Protein AF-A0AAD6VP34-F1 (afdb_monomer)

InterPro domains:
  IPR029032 AhpD-like [G3DSA:1.20.1290.10] (69-192)
  IPR029032 AhpD-like [SSF69118] (55-190)

Nearest PDB structures (foldseek):
  2ouw-assembly1_B  TM=5.922E-01  e=1.638E-01  Rhodospirillum rubrum

Secondary structure (DSSP, 8-state):
-PPPHHHHHHHHHHHHHHHHHHGGGTTTSS-PPPTTB-TTS-B-TT-SHHHHHHHHHSGGGPPPHHHHHHTTSHHHHHHHHHHHHHHHHSS-S-HHHHHHHHHTT--HHHHHHHHHHHHHTT--HHHHHHHHHPPTTTTTTT---HHHHHHHHHHHHHHHHHHHH-SS--HHHHHHHTTT--HHHHHHHTT-

Sequence (192 aa):
MSISLDSLQVLAHQDQKEEQQSSSNAATKSGITFCGVTKSGQSFFGVTKSADAIRARRANGTLLDLDGVLSNAPLFAQEQSGLFGVIRSNNTLPPAMRELIVRGPSIDVFRLQHEPVARMAGLTTEQLLVVRLAPPFFASQGLDFTPILGPDLVAAMTFADWITENVHVPDTVFDALRPFLNDSQLVEATSY

pLDDT: mean 77.89, std 18.71, range [33.59, 98.06]

Radius of gyration: 19.01 Å; Cα contacts (8 Å, |Δi|>4): 185; chains: 1; bounding box: 56×32×50 Å

Solvent-accessible surface area (backbone atoms only — not comparable to full-atom values): 11306 Å² total; per-residue (Å²): 108,85,84,52,72,70,61,50,54,58,52,53,61,58,49,55,62,56,50,69,64,57,72,78,48,70,77,74,72,73,80,63,74,46,37,37,60,49,102,80,77,55,74,51,71,58,88,40,77,54,41,48,57,47,24,77,76,34,81,93,42,60,80,54,72,66,56,35,52,35,54,70,40,53,71,58,41,43,52,51,52,52,54,51,41,35,76,74,72,63,65,82,54,56,56,47,44,46,46,36,37,69,38,39,89,57,62,63,72,60,43,64,70,44,49,65,55,27,46,74,44,65,51,49,72,70,41,50,50,45,68,71,64,60,58,81,56,35,64,84,71,58,40,84,58,44,95,71,52,33,66,63,44,45,26,29,43,53,38,21,33,36,68,72,76,33,99,74,64,61,67,70,49,55,62,55,38,50,87,78,40,55,76,68,32,52,56,56,64,72,73,110

Foldseek 3Di:
DEDDPVNLVVVVVVVVVVLVVPLPPPLPPPPQDFVQQDPVGGRPQQPDPLLVVCLVPDVNSDDDSVLRRCVVPRVSSVVVCVLVCCLQPVADAQQLLSLLLQLAPDDSVSLVVSPVSNVVSPQDPSNSSCSVDQDQPNVVVVYDPCVRQNQQNVLSNNLSSDLVPHPDDDPVSVVSNPVPDDPRNSVSSSSD

Structure (mmCIF, N/CA/C/O backbone):
data_AF-A0AAD6VP34-F1
#
_entry.id   AF-A0AAD6VP34-F1
#
loop_
_atom_site.group_PDB
_atom_site.id
_atom_site.type_symbol
_atom_site.label_atom_id
_atom_site.label_alt_id
_atom_site.label_comp_id
_atom_site.label_asym_id
_atom_site.label_entity_id
_atom_site.label_seq_id
_atom_site.pdbx_PDB_ins_code
_atom_site.Cartn_x
_atom_site.Cartn_y
_atom_site.Cartn_z
_atom_site.occupancy
_atom_site.B_iso_or_equiv
_atom_site.auth_seq_id
_atom_site.auth_comp_id
_atom_site.auth_asym_id
_atom_site.auth_atom_id
_atom_site.pdbx_PDB_model_num
ATOM 1 N N . MET A 1 1 ? -5.613 -0.134 25.337 1.00 43.56 1 MET A N 1
ATOM 2 C CA . MET A 1 1 ? -4.634 0.881 25.803 1.00 43.56 1 MET A CA 1
ATOM 3 C C . MET A 1 1 ? -4.411 1.808 24.615 1.00 43.56 1 MET A C 1
ATOM 5 O O . MET A 1 1 ? -4.007 1.288 23.591 1.00 43.56 1 MET A O 1
ATOM 9 N N . SER A 1 2 ? -4.764 3.098 24.648 1.00 44.88 2 SER A N 1
ATOM 10 C CA . SER A 1 2 ? -4.549 3.972 23.475 1.00 44.88 2 SER A CA 1
ATOM 11 C C . SER A 1 2 ? -3.137 4.558 23.505 1.00 44.88 2 SER A C 1
ATOM 13 O O . SER A 1 2 ? -2.762 5.185 24.496 1.00 44.88 2 SER A O 1
ATOM 15 N N . ILE A 1 3 ? -2.364 4.384 22.435 1.00 55.91 3 ILE A N 1
ATOM 16 C CA . ILE A 1 3 ? -1.108 5.121 22.242 1.00 55.91 3 ILE A CA 1
ATOM 17 C C . ILE A 1 3 ? -1.479 6.559 21.845 1.00 55.91 3 ILE A C 1
ATOM 19 O O . ILE A 1 3 ? -2.273 6.756 20.928 1.00 55.91 3 ILE A O 1
ATOM 23 N N . SER A 1 4 ? -0.959 7.557 22.565 1.00 67.56 4 SER A N 1
ATOM 24 C CA . SER A 1 4 ? -1.211 8.978 22.273 1.00 67.56 4 SER A CA 1
ATOM 25 C C . SER A 1 4 ? -0.439 9.435 21.028 1.00 67.56 4 SER A C 1
ATOM 27 O O . SER A 1 4 ? 0.664 8.947 20.774 1.00 67.56 4 SER A O 1
ATOM 29 N N . LEU A 1 5 ? -0.970 10.426 20.300 1.00 60.53 5 LEU A N 1
ATOM 30 C CA . LEU A 1 5 ? -0.279 11.094 19.186 1.00 60.53 5 LEU A CA 1
ATOM 31 C C . LEU A 1 5 ? 1.105 11.629 19.598 1.00 60.53 5 LEU A C 1
ATOM 33 O O . LEU A 1 5 ? 2.055 11.544 18.823 1.00 60.53 5 LEU A O 1
ATOM 37 N N . ASP A 1 6 ? 1.238 12.104 20.838 1.00 61.53 6 ASP A N 1
ATOM 38 C CA . ASP A 1 6 ? 2.508 12.610 21.375 1.00 61.53 6 ASP A CA 1
ATOM 39 C C . ASP A 1 6 ? 3.559 11.497 21.495 1.00 61.53 6 ASP A C 1
ATOM 41 O O . ASP A 1 6 ? 4.740 11.696 21.216 1.00 61.53 6 ASP A O 1
ATOM 45 N N . SER A 1 7 ? 3.129 10.286 21.865 1.00 64.19 7 SER A N 1
ATOM 46 C CA . SER A 1 7 ? 4.008 9.116 21.939 1.00 64.19 7 SER A CA 1
ATOM 47 C C . SER A 1 7 ? 4.467 8.673 20.550 1.00 64.19 7 SER A C 1
ATOM 49 O O . SER A 1 7 ? 5.604 8.233 20.394 1.00 64.19 7 SER A O 1
ATOM 51 N N . LEU A 1 8 ? 3.615 8.842 19.535 1.00 61.12 8 LEU A N 1
ATOM 52 C CA . LEU A 1 8 ? 3.968 8.573 18.144 1.00 61.12 8 LEU A CA 1
ATOM 53 C C . LEU A 1 8 ? 5.010 9.585 17.628 1.00 61.12 8 LEU A C 1
ATOM 55 O O . LEU A 1 8 ? 6.009 9.208 17.020 1.00 61.12 8 LEU A O 1
ATOM 59 N N . GLN A 1 9 ? 4.846 10.872 17.935 1.00 58.69 9 GLN A N 1
ATOM 60 C CA . GLN A 1 9 ? 5.792 11.908 17.504 1.00 58.69 9 GLN A CA 1
ATOM 61 C C . GLN A 1 9 ? 7.208 11.713 18.070 1.00 58.69 9 GLN A C 1
ATOM 63 O O . GLN A 1 9 ? 8.186 11.904 17.347 1.00 58.69 9 GLN A O 1
ATOM 68 N N . VAL A 1 10 ? 7.342 11.283 19.329 1.00 59.59 10 VAL A N 1
ATOM 69 C CA . VAL A 1 10 ? 8.658 11.004 19.938 1.00 59.59 10 VAL A CA 1
ATOM 70 C C . VAL A 1 10 ? 9.377 9.855 19.221 1.00 59.59 10 VAL A C 1
ATOM 72 O O . VAL A 1 10 ? 10.562 9.978 18.909 1.00 59.59 10 VAL A O 1
ATOM 75 N N . LEU A 1 11 ? 8.656 8.779 18.893 1.00 55.53 11 LEU A N 1
ATOM 76 C CA . LEU A 1 11 ? 9.209 7.638 18.157 1.00 55.53 11 LEU A CA 1
ATOM 77 C C . LEU A 1 11 ? 9.625 8.026 16.728 1.00 55.53 11 LEU A C 1
ATOM 79 O O . LEU A 1 11 ? 10.694 7.624 16.273 1.00 55.53 11 LEU A O 1
ATOM 83 N N . ALA A 1 12 ? 8.850 8.883 16.053 1.00 55.47 12 ALA A N 1
ATOM 84 C CA . ALA A 1 12 ? 9.187 9.380 14.716 1.00 55.47 12 ALA A CA 1
ATOM 85 C C . ALA A 1 12 ? 10.515 10.163 14.682 1.00 55.47 12 ALA A C 1
ATOM 87 O O . ALA A 1 12 ? 11.265 10.066 13.711 1.00 55.47 12 ALA A O 1
ATOM 88 N N . HIS A 1 13 ? 10.837 10.924 15.734 1.00 49.12 13 HIS A N 1
ATOM 89 C CA . HIS A 1 13 ? 12.085 11.695 15.804 1.00 49.12 13 HIS A CA 1
ATOM 90 C C . HIS A 1 13 ? 13.340 10.836 16.011 1.00 49.12 13 HIS A C 1
ATOM 92 O O . HIS A 1 13 ? 14.419 11.221 15.554 1.00 49.12 13 HIS A O 1
ATOM 98 N N . GLN A 1 14 ? 13.230 9.703 16.710 1.00 52.78 14 GLN A N 1
ATOM 99 C CA . GLN A 1 14 ? 14.341 8.756 16.866 1.00 52.78 14 GLN A CA 1
ATOM 100 C C . GLN A 1 14 ? 14.617 7.996 15.569 1.00 52.78 14 GLN A C 1
ATOM 102 O O . GLN A 1 14 ? 15.767 7.891 15.153 1.00 52.78 14 GLN A O 1
ATOM 107 N N . ASP A 1 15 ? 13.553 7.584 14.894 1.00 51.38 15 ASP A N 1
ATOM 108 C CA . ASP A 1 15 ? 13.591 6.814 13.656 1.00 51.38 15 ASP A CA 1
ATOM 109 C C . ASP A 1 15 ? 14.180 7.625 12.476 1.00 51.38 15 ASP A C 1
ATOM 111 O O . ASP A 1 15 ? 15.041 7.144 11.740 1.00 51.38 15 ASP A O 1
ATOM 115 N N . GLN A 1 16 ? 13.863 8.927 12.366 1.00 50.56 16 GLN A N 1
ATOM 116 C CA . GLN A 1 16 ? 14.471 9.806 11.348 1.00 50.56 16 GLN A CA 1
ATOM 117 C C . GLN A 1 16 ? 16.005 9.910 11.434 1.00 50.56 16 GLN A C 1
ATOM 119 O O . GLN A 1 16 ? 16.665 10.153 10.419 1.00 50.56 16 GLN A O 1
ATOM 124 N N . LYS A 1 17 ? 16.592 9.736 12.628 1.00 46.69 17 LYS A N 1
ATOM 125 C CA . LYS A 1 17 ? 18.055 9.743 12.798 1.00 46.69 17 LYS A CA 1
ATOM 126 C C . LYS A 1 17 ? 18.705 8.454 12.293 1.00 46.69 17 LYS A C 1
ATOM 128 O O . LYS A 1 17 ? 19.823 8.511 11.790 1.00 46.69 17 LYS A O 1
ATOM 133 N N . GLU A 1 18 ? 18.024 7.318 12.400 1.00 46.78 18 GLU A N 1
ATOM 134 C CA . GLU A 1 18 ? 18.513 6.022 11.908 1.00 46.78 18 GLU A CA 1
ATOM 135 C C . GLU A 1 18 ? 18.343 5.907 10.376 1.00 46.78 18 GLU A C 1
ATOM 137 O O . GLU A 1 18 ? 19.221 5.404 9.666 1.00 46.78 18 GLU A O 1
ATOM 142 N N . GLU A 1 19 ? 17.281 6.512 9.843 1.00 46.78 19 GLU A N 1
ATOM 143 C CA . GLU A 1 19 ? 16.906 6.554 8.423 1.00 46.78 19 GLU A CA 1
ATOM 144 C C . GLU A 1 19 ? 17.909 7.335 7.540 1.00 46.78 19 GLU A C 1
ATOM 146 O O . GLU A 1 19 ? 18.288 6.883 6.450 1.00 46.78 19 GLU A O 1
ATOM 151 N N . GLN A 1 20 ? 18.443 8.462 8.037 1.00 42.16 20 GLN A N 1
ATOM 152 C CA . GLN A 1 20 ? 19.528 9.205 7.370 1.00 42.16 20 GLN A CA 1
ATOM 153 C C . GLN A 1 20 ? 20.824 8.388 7.244 1.00 42.16 20 GLN A C 1
ATOM 155 O O . GLN A 1 20 ? 21.597 8.601 6.308 1.00 42.16 20 GLN A O 1
ATOM 160 N N . GLN A 1 21 ? 21.052 7.419 8.133 1.00 41.75 21 GLN A N 1
ATOM 161 C CA . GLN A 1 21 ? 22.254 6.586 8.128 1.00 41.75 21 GLN A CA 1
ATOM 162 C C . GLN A 1 21 ? 22.157 5.426 7.109 1.00 41.75 21 GLN A C 1
ATOM 164 O O . GLN A 1 21 ? 23.151 5.082 6.463 1.00 41.75 21 GLN A O 1
ATOM 169 N N . SER A 1 22 ? 20.962 4.845 6.922 1.00 44.34 22 SER A N 1
ATOM 170 C CA . SER A 1 22 ? 20.704 3.645 6.098 1.00 44.34 22 SER A CA 1
ATOM 171 C C . SER A 1 22 ? 20.688 3.895 4.577 1.00 44.34 22 SER A C 1
ATOM 173 O O . SER A 1 22 ? 21.246 3.100 3.811 1.00 44.34 22 SER A O 1
ATOM 175 N N . SER A 1 23 ? 20.126 5.024 4.121 1.00 39.16 23 SER A N 1
ATOM 176 C CA . SER A 1 23 ? 19.971 5.351 2.686 1.00 39.16 23 SER A CA 1
ATOM 177 C C . SER A 1 23 ? 21.291 5.508 1.913 1.00 39.16 23 SER A C 1
ATOM 179 O O . SER A 1 23 ? 21.319 5.371 0.693 1.00 39.16 23 SER A O 1
ATOM 181 N N . SER A 1 24 ? 22.406 5.723 2.615 1.00 40.88 24 SER A N 1
ATOM 182 C CA . SER A 1 24 ? 23.724 5.965 2.017 1.00 40.88 24 SER A CA 1
ATOM 183 C C . SER A 1 24 ? 24.421 4.724 1.428 1.00 40.88 24 SER A C 1
ATOM 185 O O . SER A 1 24 ? 25.481 4.870 0.825 1.00 40.88 24 SER A O 1
ATOM 187 N N . ASN A 1 25 ? 23.883 3.502 1.601 1.00 45.78 25 ASN A N 1
ATOM 188 C CA . ASN A 1 25 ? 24.705 2.284 1.470 1.00 45.78 25 ASN A CA 1
ATOM 189 C C . ASN A 1 25 ? 24.071 1.080 0.731 1.00 45.78 25 ASN A C 1
ATOM 191 O O . ASN A 1 25 ? 24.588 -0.035 0.824 1.00 45.78 25 ASN A O 1
ATOM 195 N N . ALA A 1 26 ? 22.955 1.254 0.014 1.00 41.75 26 ALA A N 1
ATOM 196 C CA . ALA A 1 26 ? 22.237 0.141 -0.634 1.00 41.75 26 ALA A CA 1
ATOM 197 C C . ALA A 1 26 ? 23.015 -0.497 -1.808 1.00 41.75 26 ALA A C 1
ATOM 199 O O . ALA A 1 26 ? 23.005 -1.717 -1.977 1.00 41.75 26 ALA A O 1
ATOM 200 N N . ALA A 1 27 ? 23.752 0.312 -2.571 1.00 44.00 27 ALA A N 1
ATOM 201 C CA . ALA A 1 27 ? 24.557 -0.108 -3.718 1.00 44.00 27 ALA A CA 1
ATOM 202 C C . ALA A 1 27 ? 25.793 -0.956 -3.343 1.00 44.00 27 ALA A C 1
ATOM 204 O O . ALA A 1 27 ? 26.196 -1.842 -4.095 1.00 44.00 27 ALA A O 1
ATOM 205 N N . THR A 1 28 ? 26.383 -0.727 -2.167 1.00 48.19 28 THR A N 1
ATOM 206 C CA . THR A 1 28 ? 27.633 -1.373 -1.724 1.00 48.19 28 THR A CA 1
ATOM 207 C C . THR A 1 28 ? 27.418 -2.790 -1.171 1.00 48.19 28 THR A C 1
ATOM 209 O O . THR A 1 28 ? 28.367 -3.567 -1.083 1.00 48.19 28 THR A O 1
ATOM 212 N N . LYS A 1 29 ? 26.184 -3.150 -0.782 1.00 48.03 29 LYS A N 1
ATOM 213 C CA . LYS A 1 29 ? 25.891 -4.373 -0.006 1.00 48.03 29 LYS A CA 1
ATOM 214 C C . LYS A 1 29 ? 25.658 -5.642 -0.834 1.00 48.03 29 LYS A C 1
ATOM 216 O O . LYS A 1 29 ? 25.812 -6.729 -0.290 1.00 48.03 29 LYS A O 1
ATOM 221 N N . SER A 1 30 ? 25.295 -5.544 -2.115 1.00 56.09 30 SER A N 1
ATOM 222 C CA . SER A 1 30 ? 24.938 -6.731 -2.918 1.00 56.09 30 SER A CA 1
ATOM 223 C C . SER A 1 30 ? 26.144 -7.481 -3.496 1.00 56.09 30 SER A C 1
ATOM 225 O O . SER A 1 30 ? 26.002 -8.624 -3.921 1.00 56.09 30 SER A O 1
ATOM 227 N N . GLY A 1 31 ? 27.319 -6.843 -3.572 1.00 60.00 31 GLY A N 1
ATOM 228 C CA . G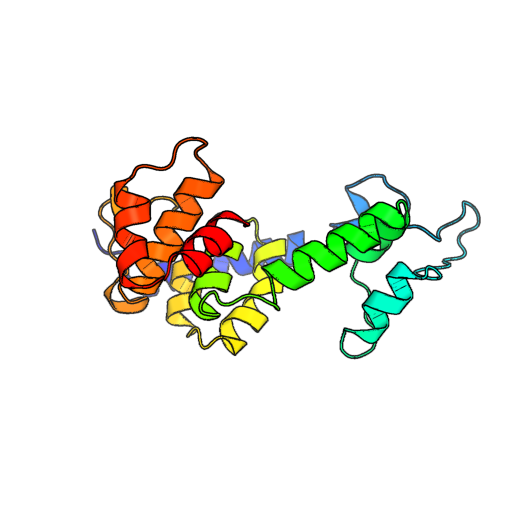LY A 1 31 ? 28.492 -7.384 -4.274 1.00 60.00 31 GLY A CA 1
ATOM 229 C C . GLY A 1 31 ? 28.309 -7.537 -5.794 1.00 60.00 31 GLY A C 1
ATOM 230 O O . GLY A 1 31 ? 29.241 -7.953 -6.483 1.00 60.00 31 GLY A O 1
ATOM 231 N N . ILE A 1 32 ? 27.136 -7.187 -6.336 1.00 59.84 32 ILE A N 1
ATOM 232 C CA . ILE A 1 32 ? 26.830 -7.246 -7.764 1.00 59.84 32 ILE A CA 1
ATOM 233 C C . ILE A 1 32 ? 27.361 -5.970 -8.409 1.00 59.84 32 ILE A C 1
ATOM 235 O O . ILE A 1 32 ? 26.984 -4.860 -8.038 1.00 59.84 32 ILE A O 1
ATOM 239 N N . THR A 1 33 ? 28.240 -6.122 -9.397 1.00 60.97 33 THR A N 1
ATOM 240 C CA . THR A 1 33 ? 28.719 -4.983 -10.181 1.00 60.97 33 THR A CA 1
ATOM 241 C C . THR A 1 33 ? 27.548 -4.359 -10.937 1.00 60.97 33 THR A C 1
ATOM 243 O O . THR A 1 33 ? 26.776 -5.055 -11.598 1.00 60.97 33 THR A O 1
ATOM 246 N N . PHE A 1 34 ? 27.412 -3.038 -10.853 1.00 60.12 34 PHE A N 1
ATOM 247 C CA . PHE A 1 34 ? 26.463 -2.307 -11.682 1.00 60.12 34 PHE A CA 1
ATOM 248 C C . PHE A 1 34 ? 26.741 -2.582 -13.157 1.00 60.12 34 PHE A C 1
ATOM 250 O O . PHE A 1 34 ? 27.888 -2.484 -13.606 1.00 60.12 34 PHE A O 1
ATOM 257 N N . CYS A 1 35 ? 25.691 -2.916 -13.911 1.00 53.66 35 CYS A N 1
ATOM 258 C CA . CYS A 1 35 ? 25.819 -3.095 -15.348 1.00 53.66 35 CYS A CA 1
ATOM 259 C C . CYS A 1 35 ? 26.378 -1.797 -15.952 1.00 53.66 35 CYS A C 1
ATOM 261 O O . CYS A 1 35 ? 25.758 -0.737 -15.838 1.00 53.66 35 CYS A O 1
ATOM 263 N N . GLY A 1 36 ? 27.580 -1.878 -16.531 1.00 48.59 36 GLY A N 1
ATOM 264 C CA . GLY A 1 36 ? 28.298 -0.725 -17.073 1.00 48.59 36 GLY A CA 1
ATOM 265 C C . GLY A 1 36 ? 29.554 -0.294 -16.314 1.00 48.59 36 GLY A C 1
ATOM 266 O O . GLY A 1 36 ? 30.214 0.618 -16.792 1.00 48.59 36 GLY A O 1
ATOM 267 N N . VAL A 1 37 ? 29.939 -0.915 -15.193 1.00 41.88 37 VAL A N 1
ATOM 268 C CA . VAL A 1 37 ? 31.253 -0.665 -14.563 1.00 41.88 37 VAL A CA 1
ATOM 269 C C . VAL A 1 37 ? 32.236 -1.756 -14.992 1.00 41.88 37 VAL A C 1
ATOM 271 O O . VAL A 1 37 ? 32.184 -2.885 -14.508 1.00 41.88 37 VAL A O 1
ATOM 274 N N . THR A 1 38 ? 33.140 -1.451 -15.924 1.00 37.28 38 THR A N 1
ATOM 275 C CA . THR A 1 38 ? 34.269 -2.343 -16.242 1.00 37.28 38 THR A CA 1
ATOM 276 C C . THR A 1 38 ? 35.381 -2.196 -15.195 1.00 37.28 38 THR A C 1
ATOM 278 O O . THR A 1 38 ? 35.499 -1.165 -14.533 1.00 37.28 38 THR A O 1
ATOM 281 N N . LYS A 1 39 ? 36.283 -3.190 -15.100 1.00 37.47 39 LYS A N 1
ATOM 282 C CA . LYS A 1 39 ? 37.513 -3.147 -14.269 1.00 37.47 39 LYS A CA 1
ATOM 283 C C . LYS A 1 39 ? 38.439 -1.940 -14.547 1.00 37.47 39 LYS A C 1
ATOM 285 O O . LYS A 1 39 ? 39.421 -1.763 -13.838 1.00 37.47 39 LYS A O 1
ATOM 290 N N . SER A 1 40 ? 38.145 -1.130 -15.567 1.00 37.19 40 SER A N 1
ATOM 291 C CA . SER A 1 40 ? 38.881 0.074 -15.969 1.00 37.19 40 SER A CA 1
ATOM 292 C C . SER A 1 40 ? 38.250 1.395 -15.498 1.00 37.19 40 SER A C 1
ATOM 294 O O . SER A 1 40 ? 38.731 2.455 -15.887 1.00 37.19 40 SER A O 1
ATOM 296 N N . GLY A 1 41 ? 37.189 1.366 -14.680 1.00 34.84 41 GLY A N 1
ATOM 297 C CA . GLY A 1 41 ? 36.645 2.568 -14.031 1.00 34.84 41 GLY A CA 1
ATOM 298 C C . GLY A 1 41 ? 35.846 3.519 -14.934 1.00 34.84 41 GLY A C 1
ATOM 299 O O . GLY A 1 41 ? 35.552 4.635 -14.517 1.00 34.84 41 GLY A O 1
ATOM 300 N N . GLN A 1 42 ? 35.467 3.105 -16.148 1.00 33.59 42 GLN A N 1
ATOM 301 C CA . GLN A 1 42 ? 34.531 3.864 -16.986 1.00 33.59 42 GLN A CA 1
ATOM 302 C C . GLN A 1 42 ? 33.109 3.327 -16.787 1.00 33.59 42 GLN A C 1
ATOM 304 O O . GLN A 1 42 ? 32.871 2.136 -16.980 1.00 33.59 42 GLN A O 1
ATOM 309 N N . SER A 1 43 ? 32.175 4.197 -16.379 1.00 41.69 43 SER A N 1
ATOM 310 C CA . SER A 1 43 ? 30.770 3.843 -16.150 1.00 41.69 43 SER A CA 1
ATOM 311 C C . SER A 1 43 ? 29.920 4.057 -17.409 1.00 41.69 43 SER A C 1
ATOM 313 O O . SER A 1 43 ? 29.622 5.190 -17.779 1.00 41.69 43 SER A O 1
ATOM 315 N N . PHE A 1 44 ? 29.454 2.979 -18.027 1.00 47.72 44 PHE A N 1
ATOM 316 C CA . PHE A 1 44 ? 28.358 2.981 -18.999 1.00 47.72 44 PHE A CA 1
ATOM 317 C C . PHE A 1 44 ? 27.037 2.654 -18.292 1.00 47.72 44 PHE A C 1
ATOM 319 O O . PHE A 1 44 ? 26.397 1.635 -18.544 1.00 47.72 44 PHE A O 1
ATOM 326 N N . PHE A 1 45 ? 26.645 3.503 -17.344 1.00 51.16 45 PHE A N 1
ATOM 327 C CA . PHE A 1 45 ? 25.406 3.308 -16.598 1.00 51.16 45 PHE A CA 1
ATOM 328 C C . PHE A 1 45 ? 24.196 3.468 -17.538 1.00 51.16 45 PHE A C 1
ATOM 330 O O . PHE A 1 45 ? 23.974 4.531 -18.120 1.00 51.16 45 PHE A O 1
ATOM 337 N N . GLY A 1 46 ? 23.399 2.408 -17.696 1.00 53.12 46 GLY A N 1
ATOM 338 C CA . GLY A 1 46 ? 22.088 2.481 -18.345 1.00 53.12 46 GLY A CA 1
ATOM 339 C C . GLY A 1 46 ? 22.082 2.616 -19.873 1.00 53.12 46 GLY A C 1
ATOM 340 O O . GLY A 1 46 ? 21.255 3.346 -20.401 1.00 53.12 46 GLY A O 1
ATOM 341 N N . VAL A 1 47 ? 22.949 1.929 -20.613 1.00 60.81 47 VAL A N 1
ATOM 342 C CA . VAL A 1 47 ? 22.876 1.842 -22.098 1.00 60.81 47 VAL A CA 1
ATOM 343 C C . VAL A 1 47 ? 22.089 0.607 -22.573 1.00 60.81 47 VAL A C 1
ATOM 345 O O . VAL A 1 47 ? 22.434 -0.046 -23.554 1.00 60.81 47 VAL A O 1
ATOM 348 N N . THR A 1 48 ? 21.037 0.231 -21.844 1.00 66.31 48 THR A N 1
ATOM 349 C CA . THR A 1 48 ? 20.175 -0.911 -22.185 1.00 66.31 48 THR A CA 1
ATOM 350 C C . THR A 1 48 ? 18.786 -0.425 -22.590 1.00 66.31 48 THR A C 1
ATOM 352 O O . THR A 1 48 ? 18.308 0.591 -22.088 1.00 66.31 48 THR A O 1
ATOM 355 N N . LYS A 1 49 ? 18.085 -1.193 -23.438 1.00 69.88 49 LYS A N 1
ATOM 356 C CA . LYS A 1 49 ? 16.682 -0.908 -23.800 1.00 69.88 49 LYS A CA 1
ATOM 357 C C . LYS A 1 49 ? 15.780 -0.775 -22.565 1.00 69.88 49 LYS A C 1
ATOM 359 O O . LYS A 1 49 ? 14.880 0.059 -22.541 1.00 69.88 49 LYS A O 1
ATOM 364 N N . SER A 1 50 ? 16.037 -1.578 -21.531 1.00 68.12 50 SER A N 1
ATOM 365 C CA . SER A 1 50 ? 15.304 -1.525 -20.263 1.00 68.12 50 SER A CA 1
ATOM 366 C C . SER A 1 50 ? 15.579 -0.222 -19.506 1.00 68.12 50 SER A C 1
ATOM 368 O O . SER A 1 50 ? 14.642 0.388 -18.998 1.00 68.12 50 SER A O 1
ATOM 370 N N . ALA A 1 51 ? 16.829 0.255 -19.483 1.00 72.44 51 ALA A N 1
ATOM 371 C CA . ALA A 1 51 ? 17.168 1.554 -18.908 1.00 72.44 51 ALA A CA 1
ATOM 372 C C . ALA A 1 51 ? 16.493 2.704 -19.671 1.00 72.44 51 ALA A C 1
ATOM 374 O O . ALA A 1 51 ? 15.921 3.587 -19.039 1.00 72.44 51 ALA A O 1
ATOM 375 N N . ASP A 1 52 ? 16.467 2.667 -21.005 1.00 78.06 52 ASP A N 1
ATOM 376 C CA . ASP A 1 52 ? 15.783 3.684 -21.817 1.00 78.06 52 ASP A CA 1
ATOM 377 C C . ASP A 1 52 ? 14.276 3.735 -21.534 1.00 78.06 52 ASP A C 1
ATOM 379 O O . ASP A 1 52 ? 13.714 4.816 -21.351 1.00 78.06 52 ASP A O 1
ATOM 383 N N . ALA A 1 53 ? 13.627 2.575 -21.401 1.00 75.56 53 ALA A N 1
ATOM 384 C CA . ALA A 1 53 ? 12.220 2.493 -21.015 1.00 75.56 53 ALA A CA 1
ATOM 385 C C . ALA A 1 53 ? 11.955 3.061 -19.606 1.00 75.56 53 ALA A C 1
ATOM 387 O O . ALA A 1 53 ? 10.902 3.651 -19.360 1.00 75.56 53 ALA A O 1
ATOM 388 N N . ILE A 1 54 ? 12.902 2.906 -18.675 1.00 74.00 54 ILE A N 1
ATOM 389 C CA . ILE A 1 54 ? 12.814 3.491 -17.330 1.00 74.00 54 ILE A CA 1
ATOM 390 C C . ILE A 1 54 ? 12.985 5.013 -17.389 1.00 74.00 54 ILE A C 1
ATOM 392 O O . ILE A 1 54 ? 12.215 5.732 -16.749 1.00 74.00 54 ILE A O 1
ATOM 396 N N . ARG A 1 55 ? 13.936 5.517 -18.187 1.00 81.38 55 ARG A N 1
ATOM 397 C CA . ARG A 1 55 ? 14.124 6.963 -18.377 1.00 81.38 55 ARG A CA 1
ATOM 398 C C . ARG A 1 55 ? 12.882 7.617 -18.971 1.00 81.38 55 ARG A C 1
ATOM 400 O O . ARG A 1 55 ? 12.460 8.661 -18.492 1.00 81.38 55 ARG A O 1
ATOM 407 N N . ALA A 1 56 ? 12.276 6.986 -19.974 1.00 81.31 56 ALA A N 1
ATOM 408 C CA . ALA A 1 56 ? 11.102 7.524 -20.655 1.00 81.31 56 ALA A CA 1
ATOM 409 C C . ALA A 1 56 ? 9.887 7.708 -19.725 1.00 81.31 56 ALA A C 1
ATOM 411 O O . ALA A 1 56 ? 9.070 8.593 -19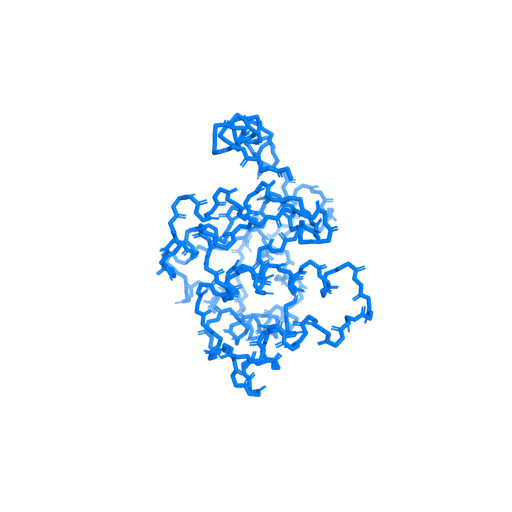.964 1.00 81.31 56 ALA A O 1
ATOM 412 N N . ARG A 1 57 ? 9.764 6.894 -18.664 1.00 73.25 57 ARG A N 1
ATOM 413 C CA . ARG A 1 57 ? 8.604 6.914 -17.754 1.00 73.25 57 ARG A CA 1
ATOM 414 C C . ARG A 1 57 ? 8.807 7.693 -16.451 1.00 73.25 57 ARG A C 1
ATOM 416 O O . ARG A 1 57 ? 7.871 7.769 -15.661 1.00 73.25 57 ARG A O 1
ATOM 423 N N . ARG A 1 58 ? 10.001 8.232 -16.176 1.00 76.06 58 ARG A N 1
ATOM 424 C CA . ARG A 1 58 ? 10.289 8.977 -14.937 1.00 76.06 58 ARG A CA 1
ATOM 425 C C . ARG A 1 58 ? 10.662 10.423 -15.221 1.00 76.06 58 ARG A C 1
ATOM 427 O O . ARG A 1 58 ? 11.340 10.721 -16.202 1.00 76.06 58 ARG A O 1
ATOM 434 N N . ALA A 1 59 ? 10.266 11.313 -14.311 1.00 75.50 59 ALA A N 1
ATOM 435 C CA . ALA A 1 59 ? 10.692 12.705 -14.348 1.00 75.50 59 ALA A CA 1
ATOM 436 C C . ALA A 1 59 ? 12.226 12.783 -14.435 1.00 75.50 59 ALA A C 1
ATOM 438 O O .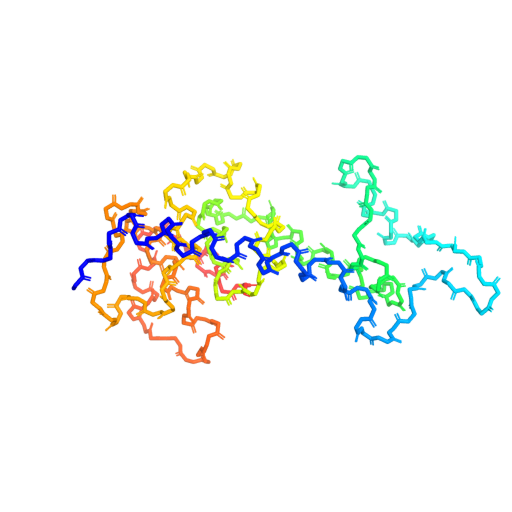 ALA A 1 59 ? 12.932 12.073 -13.718 1.00 75.50 59 ALA A O 1
ATOM 439 N N . ASN A 1 60 ? 12.729 13.617 -15.347 1.00 78.69 60 ASN A N 1
ATOM 440 C CA . ASN A 1 60 ? 14.158 13.839 -15.603 1.00 78.69 60 ASN A CA 1
ATOM 441 C C . ASN A 1 60 ? 14.965 12.593 -16.021 1.00 78.69 60 ASN A C 1
ATOM 443 O O . ASN A 1 60 ? 16.194 12.634 -16.014 1.00 78.69 60 ASN A O 1
ATOM 447 N N . GLY A 1 61 ? 14.307 11.489 -16.393 1.00 75.25 61 GLY A N 1
ATOM 448 C CA . GLY A 1 61 ? 14.987 10.273 -16.833 1.00 75.25 61 GLY A CA 1
ATOM 449 C C . GLY A 1 61 ? 15.863 9.621 -15.760 1.00 75.25 61 GLY A C 1
ATOM 450 O O . GLY A 1 61 ? 16.853 8.969 -16.089 1.00 75.25 61 GLY A O 1
ATOM 451 N N . THR A 1 62 ? 15.541 9.815 -14.480 1.00 78.44 62 THR A N 1
ATOM 452 C CA . THR A 1 62 ? 16.369 9.328 -13.371 1.00 78.44 62 THR A CA 1
ATOM 453 C C . THR A 1 62 ? 16.321 7.802 -13.239 1.00 78.44 62 THR A C 1
ATOM 455 O O . THR A 1 62 ? 15.248 7.193 -13.162 1.00 78.44 62 THR A O 1
ATOM 458 N N . LEU A 1 63 ? 17.502 7.187 -13.156 1.00 74.62 63 LEU A N 1
ATOM 459 C CA . LEU A 1 63 ? 17.676 5.782 -12.788 1.00 74.62 63 LEU A CA 1
ATOM 460 C C . LEU A 1 63 ? 17.954 5.681 -11.283 1.00 74.62 63 LEU A C 1
ATOM 462 O O . LEU A 1 63 ? 18.753 6.444 -10.747 1.00 74.62 63 LEU A O 1
ATOM 466 N N . LEU A 1 64 ? 17.283 4.744 -10.623 1.00 76.31 64 LEU A N 1
ATOM 467 C CA . LEU A 1 64 ? 17.535 4.320 -9.251 1.00 76.31 64 LEU A CA 1
ATOM 468 C C . LEU A 1 64 ? 18.628 3.245 -9.248 1.00 76.31 64 LEU A C 1
ATOM 470 O O . LEU A 1 64 ? 18.809 2.531 -10.238 1.00 76.31 64 LEU A O 1
ATOM 474 N N . ASP A 1 65 ? 19.283 3.052 -8.105 1.00 74.38 65 ASP A N 1
ATOM 475 C CA . ASP A 1 65 ? 20.293 2.000 -7.925 1.00 74.38 65 ASP A CA 1
ATOM 476 C C . ASP A 1 65 ? 19.767 0.612 -8.326 1.00 74.38 65 ASP A C 1
ATOM 478 O O . ASP A 1 65 ? 20.456 -0.170 -8.984 1.00 74.38 65 ASP A O 1
ATOM 482 N N . LEU A 1 66 ? 18.499 0.325 -8.015 1.00 76.38 66 LEU A N 1
ATOM 483 C CA . LEU A 1 66 ? 17.844 -0.924 -8.399 1.00 76.38 66 LEU A CA 1
ATOM 484 C C . LEU A 1 66 ? 17.856 -1.149 -9.922 1.00 76.38 66 LEU A C 1
ATOM 486 O O . LEU A 1 66 ? 18.097 -2.267 -10.372 1.00 76.38 66 LEU A O 1
ATOM 490 N N . ASP A 1 67 ? 17.662 -0.105 -10.730 1.00 78.06 67 ASP A N 1
ATOM 491 C CA . ASP A 1 67 ? 17.630 -0.240 -12.191 1.00 78.06 67 ASP A CA 1
ATOM 492 C C . ASP A 1 67 ? 19.007 -0.614 -12.755 1.00 78.06 67 ASP A C 1
ATOM 494 O O . ASP A 1 67 ? 19.116 -1.370 -13.725 1.00 78.06 67 ASP A O 1
ATOM 498 N N . GLY A 1 68 ? 20.072 -0.104 -12.132 1.00 73.75 68 GLY A N 1
ATOM 499 C CA . GLY A 1 68 ? 21.445 -0.427 -12.500 1.00 73.75 68 GLY A CA 1
ATOM 500 C C . GLY A 1 68 ? 21.822 -1.874 -12.162 1.00 73.75 68 GLY A C 1
ATOM 501 O O . GLY A 1 68 ? 22.488 -2.538 -12.962 1.00 73.75 68 GLY A O 1
ATOM 502 N N . VAL A 1 69 ? 21.341 -2.395 -11.028 1.00 76.44 69 VAL A N 1
ATOM 503 C CA . VAL A 1 69 ? 21.510 -3.809 -10.651 1.00 76.44 69 VAL A CA 1
ATOM 504 C C . VAL A 1 69 ? 20.724 -4.719 -11.597 1.00 76.44 69 VAL A C 1
ATOM 506 O O . VAL A 1 69 ? 21.292 -5.666 -12.144 1.00 76.44 69 VAL A O 1
ATOM 509 N N . LEU A 1 70 ? 19.448 -4.409 -11.849 1.00 79.88 70 LEU A N 1
ATOM 510 C CA . LEU A 1 70 ? 18.571 -5.210 -12.710 1.00 79.88 70 LEU A CA 1
ATOM 511 C C . LEU A 1 70 ? 19.013 -5.223 -14.171 1.00 79.88 70 LEU A C 1
ATOM 513 O O . LEU A 1 70 ? 18.776 -6.205 -14.871 1.00 79.88 70 LEU A O 1
ATOM 517 N N . SER A 1 71 ? 19.703 -4.178 -14.631 1.00 76.94 71 SER A N 1
ATOM 518 C CA . SER A 1 71 ? 20.242 -4.116 -15.994 1.00 76.94 71 SER A CA 1
ATOM 519 C C . SER A 1 71 ? 21.239 -5.241 -16.311 1.00 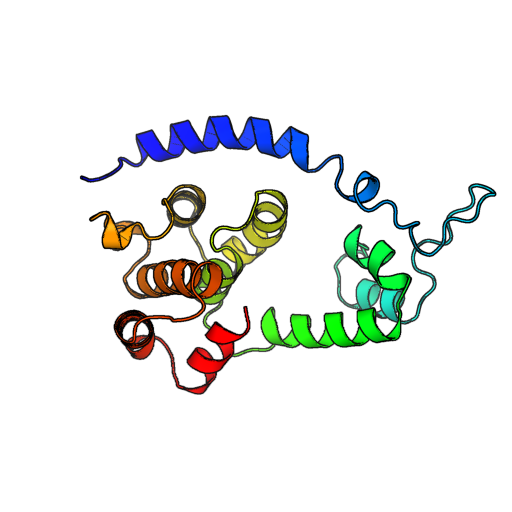76.94 71 SER A C 1
ATOM 521 O O . SER A 1 71 ? 21.470 -5.518 -17.486 1.00 76.94 71 SER A O 1
ATOM 523 N N . ASN A 1 72 ? 21.772 -5.944 -15.302 1.00 76.94 72 ASN A N 1
ATOM 524 C CA . ASN A 1 72 ? 22.552 -7.171 -15.503 1.00 76.94 72 ASN A CA 1
ATOM 525 C C . ASN A 1 72 ? 21.718 -8.347 -16.059 1.00 76.94 72 ASN A C 1
ATOM 527 O O . ASN A 1 72 ? 22.286 -9.280 -16.621 1.00 76.94 72 ASN A O 1
ATOM 531 N N . ALA A 1 73 ? 20.387 -8.306 -15.939 1.00 83.19 73 ALA A N 1
ATOM 532 C CA . ALA A 1 73 ? 19.460 -9.313 -16.454 1.00 83.19 73 ALA A CA 1
ATOM 533 C C . ALA A 1 73 ? 18.322 -8.639 -17.253 1.00 83.19 73 ALA A C 1
ATOM 535 O O . ALA A 1 73 ? 17.219 -8.463 -16.735 1.00 83.19 73 ALA A O 1
ATOM 536 N N . PRO A 1 74 ? 18.548 -8.257 -18.527 1.00 78.25 74 PRO A N 1
ATOM 537 C CA . PRO A 1 74 ? 17.634 -7.381 -19.269 1.00 78.25 74 PRO A CA 1
ATOM 538 C C . PRO A 1 74 ? 16.201 -7.904 -19.429 1.00 78.25 74 PRO A C 1
ATOM 540 O O . PRO A 1 74 ? 15.263 -7.121 -19.287 1.00 78.25 74 PRO A O 1
ATOM 543 N N . LEU A 1 75 ? 16.032 -9.210 -19.684 1.00 83.62 75 LEU A N 1
ATOM 544 C CA . LEU A 1 75 ? 14.708 -9.844 -19.778 1.00 83.62 75 LEU A CA 1
ATOM 545 C C . LEU A 1 75 ? 13.974 -9.779 -18.436 1.00 83.62 75 LEU A C 1
ATOM 547 O O . LEU A 1 75 ? 12.812 -9.400 -18.381 1.00 83.62 75 LEU A O 1
ATOM 551 N N . PHE A 1 76 ? 14.681 -10.064 -17.341 1.00 84.69 76 PHE A N 1
ATOM 552 C CA . PHE A 1 76 ? 14.115 -9.954 -16.002 1.00 84.69 76 PHE A CA 1
ATOM 553 C C . PHE A 1 76 ? 13.735 -8.504 -15.673 1.00 84.69 76 PHE A C 1
ATOM 555 O O . PHE A 1 76 ? 12.633 -8.254 -15.201 1.00 84.69 76 PHE A O 1
ATOM 562 N N . ALA A 1 77 ? 14.599 -7.532 -15.980 1.00 82.62 77 ALA A N 1
ATOM 563 C CA . ALA A 1 77 ? 14.325 -6.112 -15.749 1.00 82.62 77 ALA A CA 1
ATOM 564 C C . ALA A 1 77 ? 13.085 -5.604 -16.509 1.00 82.62 77 ALA A C 1
ATOM 566 O O . ALA A 1 77 ? 12.347 -4.754 -15.998 1.00 82.62 77 ALA A O 1
ATOM 567 N N . GLN A 1 78 ? 12.865 -6.114 -17.725 1.00 82.25 78 GLN A N 1
ATOM 568 C CA . GLN A 1 78 ? 11.694 -5.794 -18.538 1.00 82.25 78 GLN A CA 1
ATOM 569 C C . GLN A 1 78 ? 10.412 -6.327 -17.891 1.00 82.25 78 GLN A C 1
ATOM 571 O O . GLN A 1 78 ? 9.502 -5.540 -17.627 1.00 82.25 78 GLN A O 1
ATOM 576 N N . GLU A 1 79 ? 10.361 -7.625 -17.585 1.00 87.50 79 GLU A N 1
ATOM 577 C CA . GLU A 1 79 ? 9.174 -8.249 -16.989 1.00 87.50 79 GLU A CA 1
ATOM 578 C C . GLU A 1 79 ? 8.879 -7.688 -15.598 1.00 87.50 79 GLU A C 1
ATOM 580 O O . GLU A 1 79 ? 7.738 -7.360 -15.280 1.00 87.50 79 GLU A O 1
ATOM 585 N N . GLN A 1 80 ? 9.919 -7.465 -14.792 1.00 87.06 80 GLN A N 1
ATOM 586 C CA . GLN A 1 80 ? 9.777 -6.867 -13.471 1.00 87.06 80 GLN A CA 1
ATOM 587 C C . GLN A 1 80 ? 9.189 -5.447 -13.551 1.00 87.06 80 GLN A C 1
ATOM 589 O O . GLN A 1 80 ? 8.300 -5.090 -12.778 1.00 87.06 80 GLN A O 1
ATOM 594 N N . SER A 1 81 ? 9.640 -4.638 -14.516 1.00 83.19 81 SER A N 1
ATOM 595 C CA . SER A 1 81 ? 9.070 -3.308 -14.759 1.00 83.19 81 SER A CA 1
ATOM 596 C C . SER A 1 81 ? 7.606 -3.369 -15.197 1.00 83.19 81 SER A C 1
ATOM 598 O O . SER A 1 81 ? 6.821 -2.523 -14.773 1.00 83.19 81 SER A O 1
ATOM 600 N N . GLY A 1 82 ? 7.246 -4.336 -16.047 1.00 86.31 82 GLY A N 1
ATOM 601 C CA . GLY A 1 82 ? 5.871 -4.537 -16.505 1.00 86.31 82 GLY A CA 1
ATOM 602 C C . GLY A 1 82 ? 4.946 -4.934 -15.358 1.00 86.31 82 GLY A C 1
ATOM 603 O O . GLY A 1 82 ? 3.941 -4.266 -15.118 1.00 86.31 82 GLY A O 1
ATOM 604 N N . LEU A 1 83 ? 5.341 -5.956 -14.595 1.00 90.12 83 LEU A N 1
ATOM 605 C CA . LEU A 1 83 ? 4.597 -6.453 -13.441 1.00 90.12 83 LEU A CA 1
ATOM 606 C C . LEU A 1 83 ? 4.366 -5.353 -12.398 1.00 90.12 83 LEU A C 1
ATOM 608 O O . LEU A 1 83 ? 3.224 -5.078 -12.033 1.00 90.12 83 LEU A O 1
ATOM 612 N N . PHE A 1 84 ? 5.422 -4.654 -11.966 1.00 87.19 84 PHE A N 1
ATOM 613 C CA . PHE A 1 84 ? 5.264 -3.569 -10.994 1.00 87.19 84 PHE A CA 1
ATOM 614 C C . PHE A 1 84 ? 4.556 -2.339 -11.564 1.00 87.19 84 PHE A C 1
ATOM 616 O O . PHE A 1 84 ? 4.007 -1.561 -10.790 1.00 87.19 84 PHE A O 1
ATOM 623 N N . GLY A 1 85 ? 4.532 -2.150 -12.886 1.00 87.94 85 GLY A N 1
ATOM 624 C CA . GLY A 1 85 ? 3.699 -1.130 -13.523 1.00 87.94 85 GLY A CA 1
ATOM 625 C C . GLY A 1 85 ? 2.207 -1.412 -13.334 1.00 87.94 85 GLY A C 1
ATOM 626 O O . GLY A 1 85 ? 1.457 -0.509 -12.962 1.00 87.94 85 GLY A O 1
ATOM 627 N N . VAL A 1 86 ? 1.791 -2.671 -13.513 1.00 91.88 86 VAL A N 1
ATOM 628 C CA . VAL A 1 86 ? 0.419 -3.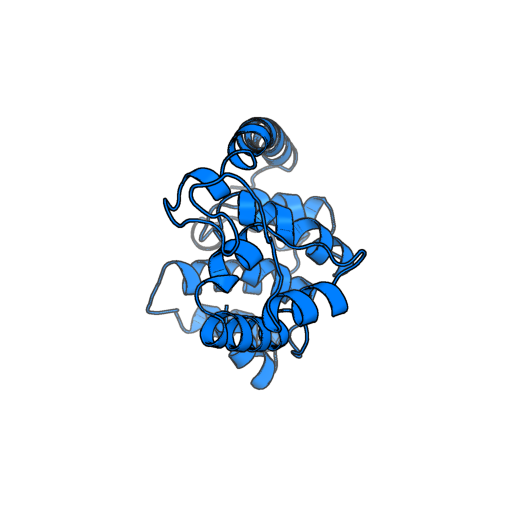121 -13.222 1.00 91.88 86 VAL A CA 1
ATOM 629 C C . VAL A 1 86 ? 0.125 -2.969 -11.736 1.00 91.88 86 VAL A C 1
ATOM 631 O O . VAL A 1 86 ? -0.771 -2.217 -11.368 1.00 91.88 86 VAL A O 1
ATOM 634 N N . ILE A 1 87 ? 0.950 -3.581 -10.886 1.00 90.81 87 ILE A N 1
ATOM 635 C CA . ILE A 1 87 ? 0.746 -3.5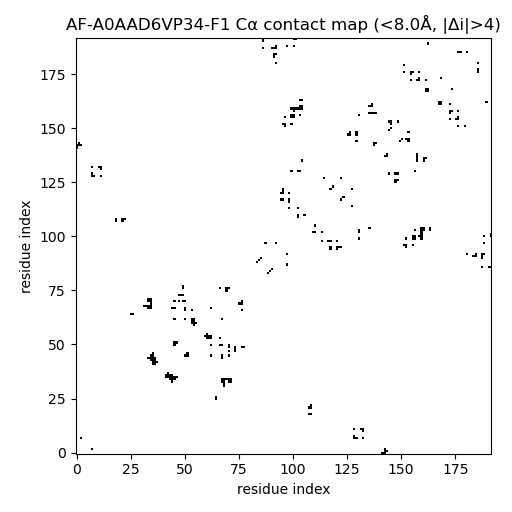93 -9.436 1.00 90.81 87 ILE A CA 1
ATOM 636 C C . ILE A 1 87 ? 0.759 -2.173 -8.850 1.00 90.81 87 ILE A C 1
ATOM 638 O O . ILE A 1 87 ? -0.040 -1.867 -7.985 1.00 90.81 87 ILE A O 1
ATOM 642 N N . ARG A 1 88 ? 1.627 -1.249 -9.266 1.00 86.31 88 ARG A N 1
ATOM 643 C CA . ARG A 1 88 ? 1.751 0.056 -8.574 1.00 86.31 88 ARG A CA 1
ATOM 644 C C . ARG A 1 88 ? 0.951 1.186 -9.199 1.00 86.31 88 ARG A C 1
ATOM 646 O O . ARG A 1 88 ? 0.854 2.250 -8.594 1.00 86.31 88 ARG A O 1
ATOM 653 N N . SER A 1 89 ? 0.474 1.044 -10.432 1.00 85.06 89 SER A N 1
ATOM 654 C CA . SER A 1 89 ? -0.050 2.202 -11.171 1.00 85.06 89 SER A CA 1
ATOM 655 C C . SER A 1 89 ? -1.191 1.889 -12.126 1.00 85.06 89 SER A C 1
ATOM 657 O O . SER A 1 89 ? -2.019 2.765 -12.346 1.00 85.06 89 SER A O 1
ATOM 659 N N . ASN A 1 90 ? -1.253 0.680 -12.682 1.00 90.75 90 ASN A N 1
ATOM 660 C CA . ASN A 1 90 ? -2.277 0.286 -13.645 1.00 90.75 90 ASN A CA 1
ATOM 661 C C . ASN A 1 90 ? -3.175 -0.817 -13.069 1.00 90.75 90 ASN A C 1
ATOM 663 O O . ASN A 1 90 ? -3.247 -1.921 -13.609 1.00 90.75 90 ASN A O 1
ATOM 667 N N . ASN A 1 91 ? -3.822 -0.498 -11.950 1.00 93.62 91 ASN A N 1
ATOM 668 C CA . ASN A 1 91 ? -4.787 -1.348 -11.264 1.00 93.62 91 ASN A CA 1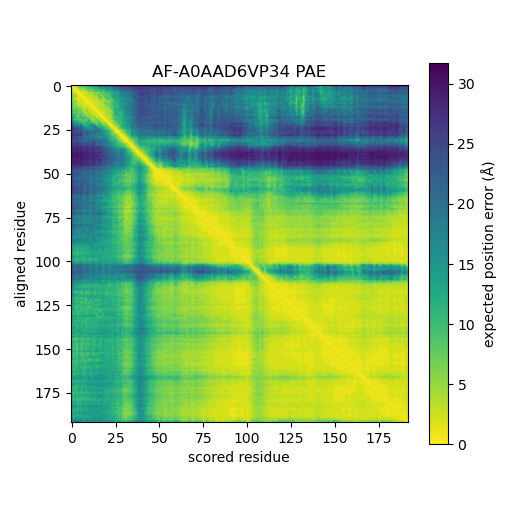
ATOM 669 C C . ASN A 1 91 ? -5.975 -0.520 -10.750 1.00 93.62 91 ASN A C 1
ATOM 671 O O . ASN A 1 91 ? -6.026 0.697 -10.949 1.00 93.62 91 ASN A O 1
ATOM 675 N N . THR A 1 92 ? -6.953 -1.187 -10.143 1.00 95.94 92 THR A N 1
ATOM 676 C CA . THR A 1 92 ? -8.204 -0.570 -9.685 1.00 95.94 92 THR A CA 1
ATOM 677 C C . THR A 1 92 ? -8.288 -0.404 -8.170 1.00 95.94 92 THR A C 1
ATOM 679 O O . THR A 1 92 ? -9.236 0.212 -7.678 1.00 95.94 92 THR A O 1
ATOM 682 N N . LEU A 1 93 ? -7.311 -0.915 -7.419 1.00 95.62 93 LEU A N 1
ATOM 683 C CA . LEU A 1 93 ? -7.215 -0.775 -5.972 1.00 95.62 93 LEU A CA 1
ATOM 684 C C . LEU A 1 93 ? -7.202 0.712 -5.555 1.00 95.62 93 LEU A C 1
ATOM 686 O O . LEU A 1 93 ? -6.461 1.506 -6.148 1.00 95.62 93 LEU A O 1
ATOM 690 N N . PRO A 1 94 ? -7.983 1.120 -4.531 1.00 96.12 94 PRO A N 1
ATOM 691 C CA . PRO A 1 94 ? -7.985 2.501 -4.064 1.00 96.12 94 PRO A CA 1
ATOM 692 C C . PRO A 1 94 ? -6.558 2.972 -3.730 1.00 96.12 94 PRO A C 1
ATOM 694 O O . PRO A 1 94 ? -5.876 2.301 -2.951 1.00 96.12 94 PRO A O 1
ATOM 697 N N . PRO A 1 95 ? -6.086 4.113 -4.274 1.00 94.88 95 PRO A N 1
ATOM 698 C CA . PRO A 1 95 ? -4.683 4.512 -4.155 1.00 94.88 95 PRO A CA 1
ATOM 699 C C . PRO A 1 95 ? -4.177 4.601 -2.714 1.00 94.88 95 PRO A C 1
ATOM 701 O O . PRO A 1 95 ? -3.067 4.165 -2.430 1.00 94.88 95 PRO A O 1
ATOM 704 N N . ALA A 1 96 ? -4.992 5.114 -1.789 1.00 94.31 96 ALA A N 1
ATOM 705 C CA . ALA A 1 96 ? -4.621 5.191 -0.380 1.00 94.31 96 ALA A CA 1
ATOM 706 C C . ALA A 1 96 ? -4.425 3.795 0.235 1.00 94.31 96 ALA A C 1
ATOM 708 O O . ALA A 1 96 ? -3.420 3.536 0.893 1.00 94.31 96 ALA A O 1
ATOM 709 N N . MET A 1 97 ? -5.353 2.878 -0.051 1.00 95.25 97 MET A N 1
ATOM 710 C CA . MET A 1 97 ? -5.311 1.496 0.420 1.00 95.25 97 MET A CA 1
ATOM 711 C C . MET A 1 97 ? -4.094 0.748 -0.130 1.00 95.25 97 MET A C 1
ATOM 713 O O . MET A 1 97 ? -3.392 0.062 0.613 1.00 95.25 97 MET A O 1
ATOM 717 N N . ARG A 1 98 ? -3.797 0.951 -1.418 1.00 93.88 98 ARG A N 1
ATOM 718 C CA . ARG A 1 98 ? -2.604 0.416 -2.071 1.00 93.88 98 ARG A CA 1
ATOM 719 C C . ARG A 1 98 ? -1.333 0.809 -1.334 1.00 93.88 98 ARG A C 1
ATOM 721 O O . ARG A 1 98 ? -0.509 -0.051 -1.053 1.00 93.88 98 ARG A O 1
ATOM 728 N N . GLU A 1 99 ? -1.152 2.093 -1.034 1.00 92.00 99 GLU A N 1
ATOM 729 C CA . GLU A 1 99 ? 0.085 2.548 -0.394 1.00 92.00 99 GLU A CA 1
ATOM 730 C C . GLU A 1 99 ? 0.216 2.066 1.060 1.00 92.00 99 GLU A C 1
ATOM 732 O O . GLU A 1 99 ? 1.334 2.022 1.569 1.00 92.00 99 GLU A O 1
ATOM 737 N N . LEU A 1 100 ? -0.877 1.668 1.725 1.00 90.81 100 LEU A N 1
ATOM 738 C CA . LEU A 1 100 ? -0.820 0.979 3.021 1.00 90.81 100 LEU A CA 1
ATOM 739 C C . LEU A 1 100 ? -0.361 -0.471 2.871 1.00 90.81 100 LEU A C 1
ATOM 741 O O . LEU A 1 100 ? 0.542 -0.895 3.589 1.00 90.81 100 LEU A O 1
ATOM 745 N N . ILE A 1 101 ? -0.943 -1.200 1.916 1.00 90.19 101 ILE A N 1
ATOM 746 C CA . ILE A 1 101 ? -0.601 -2.604 1.649 1.00 90.19 101 ILE A CA 1
ATOM 747 C C . ILE A 1 101 ? 0.855 -2.725 1.201 1.00 90.19 101 ILE A C 1
ATOM 749 O O . ILE A 1 101 ? 1.606 -3.526 1.742 1.00 90.19 101 ILE A O 1
ATOM 753 N N . VAL A 1 102 ? 1.277 -1.853 0.284 1.00 83.06 102 VAL A N 1
ATOM 754 C CA . VAL A 1 102 ? 2.668 -1.751 -0.163 1.00 83.06 102 VAL A CA 1
ATOM 755 C C . VAL A 1 102 ? 3.600 -1.461 1.013 1.00 83.06 102 VAL A C 1
ATOM 757 O O . VAL A 1 102 ? 4.673 -2.049 1.107 1.00 83.06 102 VAL A O 1
ATOM 760 N N . ARG A 1 103 ? 3.220 -0.542 1.911 1.00 71.38 103 ARG A N 1
ATOM 761 C CA . ARG A 1 103 ? 4.111 -0.078 2.978 1.00 71.38 103 ARG A CA 1
ATOM 762 C C . ARG A 1 103 ? 4.303 -1.097 4.095 1.00 71.38 103 ARG A C 1
ATOM 764 O O . ARG A 1 103 ? 5.429 -1.128 4.588 1.00 71.38 103 ARG A O 1
ATOM 771 N N . GLY A 1 104 ? 3.285 -1.895 4.444 1.00 66.06 104 GLY A N 1
ATOM 772 C CA . GLY A 1 104 ? 3.348 -3.052 5.358 1.00 66.06 104 GLY A CA 1
ATOM 773 C C . GLY A 1 104 ? 4.359 -2.943 6.523 1.00 66.06 104 GLY A C 1
ATOM 774 O O . GLY A 1 104 ? 4.639 -1.841 7.006 1.00 66.06 104 GLY A O 1
ATOM 775 N N . PRO A 1 105 ? 4.979 -4.054 6.961 1.00 56.06 105 PRO A N 1
ATOM 776 C CA . PRO A 1 105 ? 6.090 -4.032 7.918 1.00 56.06 105 PRO A CA 1
ATOM 777 C C . PRO A 1 105 ? 7.454 -3.729 7.251 1.00 56.06 105 PRO A C 1
ATOM 779 O O . PRO A 1 105 ? 8.504 -4.133 7.750 1.00 56.06 105 PRO A O 1
ATOM 782 N N . SER A 1 106 ? 7.480 -3.049 6.097 1.00 56.16 106 SER A N 1
ATOM 783 C CA . SER A 1 106 ? 8.721 -2.854 5.335 1.00 56.16 106 SER A CA 1
ATOM 784 C C . SER A 1 106 ? 9.742 -1.952 6.049 1.00 56.16 106 SER A C 1
ATOM 786 O O . SER A 1 106 ? 9.395 -0.963 6.697 1.00 56.16 106 SER A O 1
ATOM 788 N N . ILE A 1 107 ? 11.026 -2.287 5.875 1.00 55.47 107 ILE A N 1
ATOM 789 C CA . ILE A 1 107 ? 12.195 -1.544 6.374 1.00 55.47 107 ILE A CA 1
ATOM 790 C C . ILE A 1 107 ? 12.322 -0.173 5.678 1.00 55.47 107 ILE A C 1
ATOM 792 O O . ILE A 1 107 ? 12.064 -0.034 4.479 1.00 55.47 107 ILE A O 1
ATOM 796 N N . ASP A 1 108 ? 12.791 0.822 6.434 1.00 61.38 108 ASP A N 1
ATOM 797 C CA . ASP A 1 108 ? 12.843 2.273 6.168 1.00 61.38 108 ASP A CA 1
ATOM 798 C C . ASP A 1 108 ? 13.130 2.723 4.728 1.00 61.38 108 ASP A C 1
ATOM 800 O O . ASP A 1 108 ? 12.503 3.654 4.227 1.00 61.38 108 ASP A O 1
ATOM 804 N N . VAL A 1 109 ? 14.029 2.056 3.995 1.00 58.19 109 VAL A N 1
ATOM 805 C CA . VAL A 1 109 ? 14.387 2.473 2.623 1.00 58.19 109 VAL A CA 1
ATOM 806 C C . VAL A 1 109 ? 13.203 2.353 1.659 1.00 58.19 109 VAL A C 1
ATOM 808 O O . VAL A 1 109 ? 13.026 3.202 0.782 1.00 58.19 109 VAL A O 1
ATOM 811 N N . PHE A 1 110 ? 12.374 1.321 1.816 1.00 59.94 110 PHE A N 1
ATOM 812 C CA . PHE A 1 110 ? 11.180 1.149 0.994 1.00 59.94 110 PHE A CA 1
ATOM 813 C C . PHE A 1 110 ? 10.085 2.149 1.397 1.00 59.94 110 PHE A C 1
ATOM 815 O O . PHE A 1 110 ? 9.418 2.733 0.540 1.00 59.94 110 PHE A O 1
ATOM 822 N N . ARG A 1 111 ? 9.978 2.454 2.697 1.00 68.19 111 ARG A N 1
ATOM 823 C CA . ARG A 1 111 ? 9.045 3.458 3.230 1.00 68.19 111 ARG A CA 1
ATOM 824 C C . ARG A 1 111 ? 9.311 4.851 2.654 1.00 68.19 111 ARG A C 1
ATOM 826 O O . ARG A 1 111 ? 8.358 5.516 2.233 1.00 68.19 111 ARG A O 1
ATOM 833 N N . LEU A 1 112 ? 10.577 5.264 2.557 1.00 72.62 112 LEU A N 1
ATOM 834 C CA . LEU A 1 112 ? 10.970 6.557 1.978 1.00 72.62 112 LEU A CA 1
ATOM 835 C C . LEU A 1 112 ? 10.497 6.728 0.531 1.00 72.62 112 LEU A C 1
ATOM 837 O O . LEU A 1 112 ? 10.051 7.806 0.142 1.00 72.62 112 LEU A O 1
ATOM 841 N N . GLN A 1 113 ? 10.570 5.665 -0.271 1.00 78.00 113 GLN A N 1
ATOM 842 C CA . GLN A 1 113 ? 10.192 5.725 -1.686 1.00 78.00 113 GLN A CA 1
ATOM 843 C C . GLN A 1 113 ? 8.681 5.862 -1.879 1.00 78.00 113 GLN A C 1
ATOM 845 O O . GLN A 1 113 ? 8.233 6.478 -2.846 1.00 78.00 113 GLN A O 1
ATOM 850 N N . HIS A 1 114 ? 7.896 5.324 -0.947 1.00 85.19 114 HIS A N 1
ATOM 851 C CA . HIS A 1 114 ? 6.445 5.309 -1.052 1.00 85.19 114 HIS A CA 1
ATOM 852 C C . HIS A 1 114 ? 5.767 6.493 -0.358 1.00 85.19 114 HIS A C 1
ATOM 854 O O . HIS A 1 114 ? 4.599 6.761 -0.627 1.00 85.19 114 HIS A O 1
ATOM 860 N N . GLU A 1 115 ? 6.411 7.207 0.581 1.00 87.56 115 GLU A N 1
ATOM 861 C CA . GLU A 1 115 ? 5.759 8.331 1.295 1.00 87.56 115 GLU A CA 1
ATOM 862 C C . GLU A 1 115 ? 5.232 9.423 0.347 1.00 87.56 115 GLU A C 1
ATOM 864 O O . GLU A 1 115 ? 4.055 9.777 0.469 1.00 87.56 115 GLU A O 1
ATOM 869 N N . PRO A 1 116 ? 6.007 9.915 -0.641 1.00 88.44 116 PRO A N 1
ATOM 870 C CA . PRO A 1 116 ? 5.498 10.918 -1.574 1.00 88.44 116 PRO A CA 1
ATOM 871 C C . PRO A 1 116 ? 4.267 10.431 -2.352 1.00 88.44 116 PRO A C 1
ATOM 873 O O . PRO A 1 116 ? 3.326 11.194 -2.559 1.00 88.44 116 PRO A O 1
ATOM 876 N N . VAL A 1 117 ? 4.241 9.148 -2.731 1.00 89.12 117 VAL A N 1
ATOM 877 C CA . VAL A 1 117 ? 3.123 8.534 -3.464 1.00 89.12 117 VAL A CA 1
ATOM 878 C C . VAL A 1 117 ? 1.879 8.431 -2.580 1.00 89.12 117 VAL A C 1
ATOM 880 O O . VAL A 1 117 ? 0.782 8.759 -3.024 1.00 89.12 117 VAL A O 1
ATOM 883 N N . ALA A 1 118 ? 2.044 8.069 -1.308 1.00 91.25 118 ALA A N 1
ATOM 884 C CA . ALA A 1 118 ? 0.953 8.031 -0.338 1.00 91.25 118 ALA A CA 1
ATOM 885 C C . ALA A 1 118 ? 0.341 9.418 -0.088 1.00 91.25 118 ALA A C 1
ATOM 887 O O . ALA A 1 118 ? -0.880 9.559 -0.037 1.00 91.25 118 ALA A O 1
ATOM 888 N N . ARG A 1 119 ? 1.168 10.469 -0.024 1.00 94.38 119 ARG A N 1
ATOM 889 C CA . ARG A 1 119 ? 0.676 11.855 0.059 1.00 94.38 119 ARG A CA 1
ATOM 890 C C . ARG A 1 119 ? -0.099 12.259 -1.193 1.00 94.38 119 ARG A C 1
ATOM 892 O O . ARG A 1 119 ? -1.160 12.862 -1.080 1.00 94.38 119 ARG A O 1
ATOM 899 N N . MET A 1 120 ? 0.384 11.886 -2.381 1.00 93.25 120 MET A N 1
ATOM 900 C CA . MET A 1 120 ? -0.351 12.101 -3.636 1.00 93.25 120 MET A CA 1
ATOM 901 C C . MET A 1 120 ? -1.680 11.334 -3.681 1.00 93.25 120 MET A C 1
ATOM 903 O O . MET A 1 120 ? -2.634 11.808 -4.290 1.00 93.25 120 MET A O 1
ATOM 907 N N . ALA A 1 121 ? -1.751 10.176 -3.021 1.00 94.19 121 ALA A N 1
ATOM 908 C CA . ALA A 1 121 ? -2.970 9.391 -2.853 1.00 94.19 121 ALA A CA 1
ATOM 909 C C . ALA A 1 121 ? -3.938 9.962 -1.796 1.00 94.19 121 ALA A C 1
ATOM 911 O O . ALA A 1 121 ? -5.033 9.428 -1.632 1.00 94.19 121 ALA A O 1
ATOM 912 N N . GLY A 1 122 ? -3.560 11.045 -1.105 1.00 95.81 122 GLY A N 1
ATOM 913 C CA . GLY A 1 122 ? -4.415 11.767 -0.163 1.00 95.81 122 GLY A CA 1
ATOM 914 C C . GLY A 1 122 ? -4.206 11.426 1.313 1.00 95.81 122 GLY A C 1
ATOM 915 O O . GLY A 1 122 ? -4.970 11.923 2.137 1.00 95.81 122 GLY A O 1
ATOM 916 N N . LEU A 1 123 ? -3.196 10.624 1.677 1.00 95.44 123 LEU A N 1
ATOM 917 C CA . LEU A 1 123 ? -2.934 10.330 3.089 1.00 95.44 123 LEU A CA 1
ATOM 918 C C . LEU A 1 123 ? -2.449 11.574 3.838 1.00 95.44 123 LEU A C 1
ATOM 920 O O . LEU A 1 123 ? -1.538 12.280 3.387 1.00 95.44 123 LEU A O 1
ATOM 924 N N . THR A 1 124 ? -3.013 11.797 5.025 1.00 96.06 124 THR A N 1
ATOM 925 C CA . THR A 1 124 ? -2.593 12.890 5.908 1.00 96.06 124 THR A CA 1
ATOM 926 C C . THR A 1 124 ? -1.311 12.544 6.663 1.00 96.06 124 THR A C 1
ATOM 928 O O . THR A 1 124 ? -0.876 11.392 6.728 1.00 96.06 124 THR A O 1
ATOM 931 N N . THR A 1 125 ? -0.689 13.552 7.273 1.00 93.62 125 THR A N 1
ATOM 932 C CA . THR A 1 125 ? 0.494 13.344 8.115 1.00 93.62 125 THR A CA 1
ATOM 933 C C . THR A 1 125 ? 0.182 12.453 9.320 1.00 93.62 125 THR A C 1
ATOM 935 O O . THR A 1 125 ? 0.989 11.595 9.657 1.00 93.62 125 THR A O 1
ATOM 938 N N . GLU A 1 126 ? -0.989 12.597 9.936 1.00 93.38 126 GLU A N 1
ATOM 939 C CA . GLU A 1 126 ? -1.432 11.786 11.075 1.00 93.38 126 GLU A CA 1
ATOM 940 C C . GLU A 1 126 ? -1.611 10.320 10.675 1.00 93.38 126 GLU A C 1
ATOM 942 O O . GLU A 1 126 ? -1.156 9.424 11.383 1.00 93.38 126 GLU A O 1
ATOM 947 N N . GLN A 1 127 ? -2.210 10.068 9.509 1.00 94.00 127 GLN A N 1
ATOM 948 C CA . GLN A 1 127 ? -2.357 8.716 8.973 1.00 94.00 127 GLN A CA 1
ATOM 949 C C . GLN A 1 127 ? -0.991 8.095 8.674 1.00 94.00 127 GLN A C 1
ATOM 951 O O . GLN A 1 127 ? -0.726 6.968 9.080 1.00 94.00 127 GLN A O 1
ATOM 956 N N . LEU A 1 128 ? -0.087 8.846 8.039 1.00 91.19 128 LEU A N 1
ATOM 957 C CA . LEU A 1 128 ? 1.278 8.387 7.768 1.00 91.19 128 LEU A CA 1
ATOM 958 C C . LEU A 1 128 ? 2.069 8.106 9.050 1.00 91.19 128 LEU A C 1
ATOM 960 O O . LEU A 1 128 ? 2.854 7.162 9.069 1.00 91.19 128 LEU A O 1
ATOM 964 N N . LEU A 1 129 ? 1.846 8.869 10.124 1.00 88.88 129 LEU A N 1
ATOM 965 C CA . LEU A 1 129 ? 2.431 8.585 11.437 1.00 88.88 129 LEU A CA 1
ATOM 966 C C . LEU A 1 129 ? 1.909 7.268 12.014 1.00 88.88 129 LEU A C 1
ATOM 968 O O . LEU A 1 129 ? 2.707 6.494 12.537 1.00 88.88 129 LEU A O 1
ATOM 972 N N . VAL A 1 130 ? 0.611 6.977 11.883 1.00 90.81 130 VAL A N 1
ATOM 973 C CA . VAL A 1 130 ? 0.063 5.675 12.293 1.00 90.81 130 VAL A CA 1
ATOM 974 C C . VAL A 1 130 ? 0.714 4.551 11.495 1.00 90.81 130 VAL A C 1
ATOM 976 O O . VAL A 1 130 ? 1.251 3.633 12.102 1.00 90.81 130 VAL A O 1
ATOM 979 N N . VAL A 1 131 ? 0.756 4.642 10.162 1.00 87.94 131 VAL A N 1
ATOM 980 C CA . VAL A 1 131 ? 1.398 3.597 9.344 1.00 87.94 131 VAL A CA 1
ATOM 981 C C . VAL A 1 131 ? 2.891 3.470 9.678 1.00 87.94 131 VAL A C 1
ATOM 983 O O . VAL A 1 131 ? 3.458 2.384 9.594 1.00 87.94 131 VAL A O 1
ATOM 986 N N . ARG A 1 132 ? 3.545 4.565 10.092 1.00 83.75 132 ARG A N 1
ATOM 987 C CA . ARG A 1 132 ? 4.956 4.553 10.489 1.00 83.75 132 ARG A CA 1
ATOM 988 C C . ARG A 1 132 ? 5.197 3.767 11.784 1.00 83.75 132 ARG A C 1
ATOM 990 O O . ARG A 1 132 ? 6.243 3.133 11.907 1.00 83.75 132 ARG A O 1
ATOM 997 N N . LEU A 1 133 ? 4.272 3.825 12.735 1.00 85.81 133 LEU A N 1
ATOM 998 C CA . LEU A 1 133 ? 4.564 3.546 14.144 1.00 85.81 133 LEU A CA 1
ATOM 999 C C . LEU A 1 133 ? 3.634 2.524 14.796 1.00 85.81 133 LEU A C 1
ATOM 1001 O O . LEU A 1 133 ? 3.912 2.076 15.909 1.00 85.81 133 LEU A O 1
ATOM 1005 N N . ALA A 1 134 ? 2.526 2.173 14.145 1.00 87.94 134 ALA A N 1
ATOM 1006 C CA . ALA A 1 134 ? 1.682 1.080 14.590 1.00 87.94 134 ALA A CA 1
ATOM 1007 C C . ALA A 1 134 ? 2.510 -0.217 14.611 1.00 87.94 134 ALA A C 1
ATOM 1009 O O . ALA A 1 134 ? 3.205 -0.510 13.635 1.00 87.94 134 ALA A O 1
ATOM 1010 N N . PRO A 1 135 ? 2.463 -1.000 15.702 1.00 88.31 135 PRO A N 1
ATOM 1011 C CA . PRO A 1 135 ? 3.091 -2.310 15.700 1.00 88.31 135 PRO A CA 1
ATOM 1012 C C . PRO A 1 135 ? 2.337 -3.241 14.735 1.00 88.31 135 PRO A C 1
ATOM 1014 O O . PRO A 1 135 ? 1.120 -3.091 14.583 1.00 88.31 135 PRO A O 1
ATOM 1017 N N . PRO A 1 136 ? 3.011 -4.234 14.132 1.00 87.44 136 PRO A N 1
ATOM 1018 C CA . PRO A 1 136 ? 2.321 -5.237 13.333 1.00 87.44 136 PRO A CA 1
ATOM 1019 C C . PRO A 1 136 ? 1.276 -5.954 14.192 1.00 87.44 136 PRO A C 1
ATOM 1021 O O . PRO A 1 136 ? 1.458 -6.158 15.399 1.00 87.44 136 PRO A O 1
ATOM 1024 N N . PHE A 1 137 ? 0.158 -6.322 13.579 1.00 91.38 137 PHE A N 1
ATOM 1025 C CA . PHE A 1 137 ? -0.986 -6.937 14.242 1.00 91.38 137 PHE A CA 1
ATOM 1026 C C . PHE A 1 137 ? -1.570 -6.082 15.378 1.00 91.38 137 PHE A C 1
ATOM 1028 O O . PHE A 1 137 ? -2.128 -6.622 16.331 1.00 91.38 137 PHE A O 1
ATOM 1035 N N . PHE A 1 138 ? -1.474 -4.751 15.307 1.00 91.00 138 PHE A N 1
ATOM 1036 C CA . PHE A 1 138 ? -1.988 -3.829 16.334 1.00 9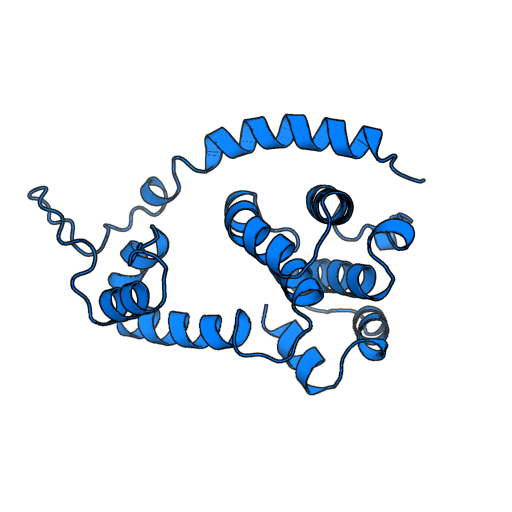1.00 138 PHE A CA 1
ATOM 1037 C C . PHE A 1 138 ? -3.430 -4.150 16.787 1.00 91.00 138 PHE A C 1
ATOM 1039 O O . PHE A 1 138 ? -3.741 -4.039 17.974 1.00 91.00 138 PHE A O 1
ATOM 1046 N N . ALA A 1 139 ? -4.296 -4.604 15.872 1.00 88.00 139 ALA A N 1
ATOM 1047 C CA . ALA A 1 139 ? -5.680 -4.964 16.171 1.00 88.00 139 ALA A CA 1
ATOM 1048 C C . ALA A 1 139 ? -5.783 -6.142 17.160 1.00 88.00 139 ALA A C 1
ATOM 1050 O O . ALA A 1 139 ? -6.603 -6.109 18.078 1.00 88.00 139 ALA A O 1
ATOM 1051 N N . SER A 1 140 ? -4.915 -7.156 17.039 1.00 89.44 140 SER A N 1
ATOM 1052 C CA . SER A 1 140 ? -4.871 -8.289 17.981 1.00 89.44 140 SER A CA 1
ATOM 1053 C C . SER A 1 140 ? -4.309 -7.888 19.350 1.00 89.44 140 SER A C 1
ATOM 1055 O O . SER A 1 140 ? -4.586 -8.540 20.356 1.00 89.44 140 SER A O 1
ATOM 1057 N N . GLN A 1 141 ? -3.581 -6.771 19.401 1.00 90.88 141 GLN A N 1
ATOM 1058 C CA . GLN A 1 141 ? -3.048 -6.165 20.620 1.00 90.88 141 GLN A CA 1
ATOM 1059 C C . GLN A 1 141 ? -4.044 -5.199 21.293 1.00 90.88 141 GLN A C 1
ATOM 1061 O O . GLN A 1 141 ? -3.716 -4.562 22.296 1.00 90.88 141 GLN A O 1
ATOM 1066 N N . GLY A 1 142 ? -5.267 -5.071 20.763 1.00 90.62 142 GLY A N 1
ATOM 1067 C CA . GLY A 1 142 ? -6.301 -4.192 21.314 1.00 90.62 142 GLY A CA 1
ATOM 1068 C C . GLY A 1 142 ? -6.022 -2.699 21.109 1.00 90.62 142 GLY A C 1
ATOM 1069 O O . GLY A 1 142 ? -6.503 -1.870 21.891 1.00 90.62 142 GLY A O 1
ATOM 1070 N N . LEU A 1 143 ? -5.219 -2.358 20.097 1.00 93.25 143 LEU A N 1
ATOM 1071 C CA . LEU A 1 143 ? -5.047 -0.991 19.613 1.00 93.25 143 LEU A CA 1
ATOM 1072 C C . LEU A 1 143 ? -6.088 -0.708 18.525 1.00 93.25 143 LEU A C 1
ATOM 1074 O O . LEU A 1 143 ? -6.328 -1.547 17.660 1.00 93.25 143 LEU A O 1
ATOM 1078 N N . ASP A 1 144 ? -6.676 0.487 18.555 1.00 93.69 144 ASP A N 1
ATOM 1079 C CA . ASP A 1 144 ? -7.664 0.928 17.571 1.00 93.69 144 ASP A CA 1
ATOM 1080 C C . ASP A 1 144 ? -7.227 2.253 16.941 1.00 93.69 144 ASP A C 1
ATOM 1082 O O . ASP A 1 144 ? -7.131 3.281 17.615 1.00 93.69 144 ASP A O 1
ATOM 1086 N N . PHE A 1 145 ? -6.960 2.209 15.637 1.00 95.06 145 PHE A N 1
ATOM 1087 C CA . PHE A 1 145 ? -6.597 3.372 14.829 1.00 95.06 145 PHE A CA 1
ATOM 1088 C C . PHE A 1 145 ? -7.728 3.834 13.902 1.00 95.06 145 PHE A C 1
ATOM 1090 O O . PHE A 1 145 ? -7.530 4.770 13.126 1.00 95.06 145 PHE A O 1
ATOM 1097 N N . THR A 1 146 ? -8.923 3.244 14.004 1.00 96.25 146 THR A N 1
ATOM 1098 C CA . THR A 1 146 ? -10.106 3.623 13.212 1.00 96.25 146 THR A CA 1
ATOM 1099 C C . THR A 1 146 ? -10.422 5.122 13.285 1.00 96.25 146 THR A C 1
ATOM 1101 O O . THR A 1 146 ? -10.747 5.689 12.243 1.00 96.25 146 THR A O 1
ATOM 1104 N N . PRO A 1 147 ? -10.269 5.824 14.430 1.00 96.94 147 PRO A N 1
ATOM 1105 C CA . PRO A 1 147 ? -10.509 7.269 14.485 1.00 96.94 147 PRO A CA 1
ATOM 1106 C C . PRO A 1 147 ? -9.578 8.121 13.604 1.00 96.94 147 PRO A C 1
ATOM 1108 O O . PRO A 1 147 ? -9.926 9.255 13.291 1.00 96.94 147 PRO A O 1
ATOM 1111 N N . ILE A 1 148 ? -8.400 7.605 13.231 1.00 96.31 148 ILE A N 1
ATOM 1112 C CA . ILE A 1 148 ? -7.396 8.321 12.423 1.00 96.31 148 ILE A CA 1
ATOM 1113 C C . ILE A 1 148 ? -7.407 7.816 10.976 1.00 96.31 148 ILE A C 1
ATOM 1115 O O . ILE A 1 148 ? -7.391 8.599 10.027 1.00 96.31 148 ILE A O 1
ATOM 1119 N N . LEU A 1 149 ? -7.409 6.495 10.805 1.00 95.44 149 LEU A N 1
ATOM 1120 C CA . LEU A 1 149 ? -7.296 5.844 9.504 1.00 95.44 149 LEU A CA 1
ATOM 1121 C C . LEU A 1 149 ? -8.651 5.666 8.809 1.00 95.44 149 LEU A C 1
ATOM 1123 O O . LEU A 1 149 ? -8.699 5.660 7.587 1.00 95.44 149 LEU A O 1
ATOM 1127 N N . GLY A 1 150 ? -9.744 5.554 9.561 1.00 97.25 150 GLY A N 1
ATOM 1128 C CA . GLY A 1 150 ? -10.998 5.022 9.036 1.00 97.25 150 GLY A CA 1
ATOM 1129 C C . GLY A 1 150 ? -10.979 3.488 8.942 1.00 97.25 150 GLY A C 1
ATOM 1130 O O . GLY A 1 150 ? -9.923 2.856 9.059 1.00 97.25 150 GLY A O 1
ATOM 1131 N N . PRO A 1 151 ? -12.155 2.856 8.792 1.00 97.06 151 PRO A N 1
ATOM 1132 C CA . PRO A 1 151 ? -12.277 1.400 8.842 1.00 97.06 151 PRO A CA 1
ATOM 1133 C C . PRO A 1 151 ? -11.672 0.699 7.615 1.00 97.06 151 PRO A C 1
ATOM 1135 O O . PRO A 1 151 ? -11.174 -0.418 7.732 1.00 97.06 151 PRO A O 1
ATOM 1138 N N . ASP A 1 152 ? -11.664 1.360 6.459 1.00 97.12 152 ASP A N 1
ATOM 1139 C CA . ASP A 1 152 ? -11.073 0.874 5.213 1.00 97.12 152 ASP A CA 1
ATOM 1140 C C . ASP A 1 152 ? -9.549 0.752 5.323 1.00 97.12 152 ASP A C 1
ATOM 1142 O O . ASP A 1 152 ? -8.979 -0.312 5.075 1.00 97.12 152 ASP A O 1
ATOM 1146 N N . LEU A 1 153 ? -8.874 1.812 5.769 1.00 96.19 153 LEU A N 1
ATOM 1147 C CA . LEU A 1 153 ? -7.419 1.815 5.907 1.00 96.19 153 LEU A CA 1
ATOM 1148 C C . LEU A 1 153 ? -6.940 0.945 7.083 1.00 96.19 153 LEU A C 1
ATOM 1150 O O . LEU A 1 153 ? -5.878 0.330 6.989 1.00 96.19 153 LEU A O 1
ATOM 1154 N N . VAL A 1 154 ? -7.729 0.806 8.158 1.00 96.38 154 VAL A N 1
ATOM 1155 C CA . VAL A 1 154 ? -7.456 -0.183 9.221 1.00 96.38 154 VAL A CA 1
ATOM 1156 C C . VAL A 1 154 ? -7.508 -1.612 8.679 1.00 96.38 154 VAL A C 1
ATOM 1158 O O . VAL A 1 154 ? -6.608 -2.404 8.978 1.00 96.38 154 VAL A O 1
ATOM 1161 N N . ALA A 1 155 ? -8.520 -1.945 7.870 1.00 96.62 155 ALA A N 1
ATOM 1162 C CA . ALA A 1 155 ? -8.626 -3.265 7.251 1.00 96.62 155 ALA A CA 1
ATOM 1163 C C . ALA A 1 155 ? -7.433 -3.542 6.324 1.00 96.62 155 ALA A C 1
ATOM 1165 O O . ALA A 1 155 ? -6.851 -4.623 6.373 1.00 96.62 155 ALA A O 1
ATOM 1166 N N . ALA A 1 156 ? -7.006 -2.542 5.552 1.00 95.69 156 ALA A N 1
ATOM 1167 C CA . ALA A 1 156 ? -5.850 -2.639 4.666 1.00 95.69 156 ALA A CA 1
ATOM 1168 C C . ALA A 1 156 ? -4.526 -2.850 5.406 1.00 95.69 156 ALA A C 1
ATOM 1170 O O . ALA A 1 156 ? -3.744 -3.710 5.014 1.00 95.69 156 ALA A O 1
ATOM 1171 N N . MET A 1 157 ? -4.288 -2.103 6.488 1.00 93.62 157 MET A N 1
ATOM 1172 C CA . MET A 1 157 ? -3.080 -2.250 7.304 1.00 93.62 157 MET A CA 1
ATOM 1173 C C . MET A 1 157 ? -3.047 -3.614 8.002 1.00 93.62 157 MET A C 1
ATOM 1175 O O . MET A 1 157 ? -2.027 -4.292 7.985 1.00 93.62 157 MET A O 1
ATOM 1179 N N . THR A 1 158 ? -4.190 -4.061 8.533 1.00 94.06 158 THR A N 1
ATOM 1180 C CA . THR A 1 158 ? -4.319 -5.399 9.130 1.00 94.06 158 THR A CA 1
ATOM 1181 C C . THR A 1 158 ? -4.038 -6.488 8.099 1.00 94.06 158 THR A C 1
ATOM 1183 O O . THR A 1 158 ? -3.308 -7.434 8.378 1.00 94.06 158 THR A O 1
ATOM 1186 N N . PHE A 1 159 ? -4.599 -6.360 6.898 1.00 95.06 159 PHE A N 1
ATOM 1187 C CA . PHE A 1 159 ? -4.352 -7.303 5.816 1.00 95.06 159 PHE A CA 1
ATOM 1188 C C . PHE A 1 159 ? -2.878 -7.338 5.409 1.00 95.06 159 PHE A C 1
ATOM 1190 O O . PHE A 1 159 ? -2.330 -8.429 5.281 1.00 95.06 159 PHE A O 1
ATOM 1197 N N . ALA A 1 160 ? -2.229 -6.175 5.290 1.00 93.31 160 ALA A N 1
ATOM 1198 C CA . ALA A 1 160 ? -0.807 -6.063 4.973 1.00 93.31 160 ALA A CA 1
ATOM 1199 C C . ALA A 1 160 ? 0.076 -6.839 5.967 1.00 93.31 160 ALA A C 1
ATOM 1201 O O . ALA A 1 160 ? 0.969 -7.573 5.545 1.00 93.31 160 ALA A O 1
ATOM 1202 N N . ASP A 1 161 ? -0.205 -6.731 7.270 1.00 91.44 161 ASP A N 1
ATOM 1203 C CA . ASP A 1 161 ? 0.521 -7.476 8.305 1.00 91.44 161 ASP A CA 1
ATOM 1204 C C . ASP A 1 161 ? 0.390 -8.994 8.098 1.00 91.44 161 ASP A C 1
ATOM 1206 O O . ASP A 1 161 ? 1.386 -9.717 8.074 1.00 91.44 161 ASP A O 1
ATOM 1210 N N . TRP A 1 162 ? -0.838 -9.480 7.884 1.00 93.06 162 TRP A N 1
ATOM 1211 C CA . TRP A 1 162 ? -1.107 -10.911 7.725 1.00 93.06 162 TRP A CA 1
ATOM 1212 C C . TRP A 1 162 ? -0.506 -11.502 6.451 1.00 93.06 162 TRP A C 1
ATOM 1214 O O . TRP A 1 162 ? 0.095 -12.570 6.522 1.00 93.06 162 TRP A O 1
ATOM 1224 N N . ILE A 1 163 ? -0.647 -10.839 5.298 1.00 91.75 163 ILE A N 1
ATOM 1225 C CA . ILE A 1 163 ? -0.090 -11.369 4.042 1.00 91.75 163 ILE A CA 1
ATOM 1226 C C . ILE A 1 163 ? 1.442 -11.370 4.039 1.00 91.75 163 ILE A C 1
ATOM 1228 O O . ILE A 1 163 ? 2.046 -12.174 3.333 1.00 91.75 163 ILE A O 1
ATOM 1232 N N . THR A 1 164 ? 2.069 -10.491 4.832 1.00 88.56 164 THR A N 1
ATOM 1233 C CA . THR A 1 164 ? 3.531 -10.382 4.889 1.00 88.56 164 THR A CA 1
ATOM 1234 C C . THR A 1 164 ? 4.150 -11.439 5.802 1.00 88.56 164 THR A C 1
ATOM 1236 O O . THR A 1 164 ? 5.184 -12.016 5.472 1.00 88.56 164 THR A O 1
ATOM 1239 N N . GLU A 1 165 ? 3.523 -11.711 6.945 1.00 89.06 165 GLU A N 1
ATOM 1240 C CA . GLU A 1 165 ? 4.110 -12.542 8.006 1.00 89.06 165 GLU A CA 1
ATOM 1241 C C . GLU A 1 165 ? 3.542 -13.972 8.050 1.00 89.06 165 GLU A C 1
ATOM 1243 O O . GLU A 1 165 ? 4.120 -14.863 8.680 1.00 89.06 165 GLU A O 1
ATOM 1248 N N . ASN A 1 166 ? 2.411 -14.237 7.384 1.00 89.81 166 ASN A N 1
ATOM 1249 C CA . ASN A 1 166 ? 1.720 -15.519 7.476 1.00 89.81 166 ASN A CA 1
ATOM 1250 C C . ASN A 1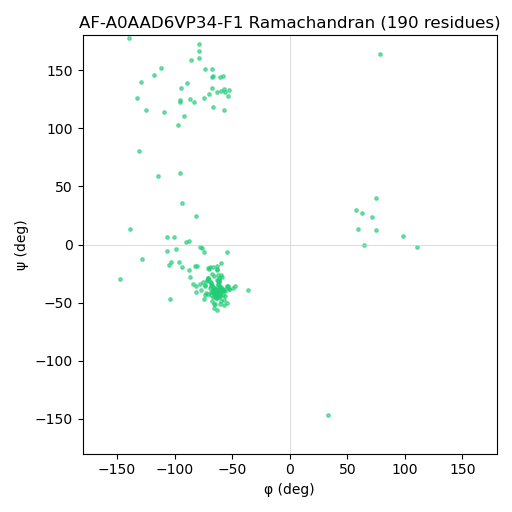 166 ? 1.327 -16.079 6.106 1.00 89.81 166 ASN A C 1
ATOM 1252 O O . ASN A 1 166 ? 0.568 -15.489 5.348 1.00 89.81 166 ASN A O 1
ATOM 1256 N N . VAL A 1 167 ? 1.738 -17.325 5.846 1.00 89.81 167 VAL A N 1
ATOM 1257 C CA . VAL A 1 167 ? 1.294 -18.089 4.663 1.00 89.81 167 VAL A CA 1
ATOM 1258 C C . VAL A 1 167 ? -0.222 -18.326 4.675 1.00 89.81 167 VAL A C 1
ATOM 1260 O O . VAL A 1 167 ? -0.848 -18.416 3.622 1.00 89.81 167 VAL A O 1
ATOM 1263 N N . HIS A 1 168 ? -0.814 -18.455 5.865 1.00 92.88 168 HIS A N 1
ATOM 1264 C CA . HIS A 1 168 ? -2.253 -18.612 6.035 1.00 92.88 168 HIS A CA 1
ATOM 1265 C C . HIS A 1 168 ? -2.850 -17.349 6.648 1.00 92.88 168 HIS A C 1
ATOM 1267 O O . HIS A 1 168 ? -2.578 -17.021 7.803 1.00 92.88 168 HIS A O 1
ATOM 1273 N N . VAL A 1 169 ? -3.682 -16.676 5.862 1.00 93.81 169 VAL A N 1
ATOM 1274 C CA . VAL A 1 169 ? -4.407 -15.471 6.259 1.00 93.81 169 VAL A CA 1
ATOM 1275 C C . VAL A 1 169 ? -5.801 -15.890 6.736 1.00 93.81 169 VAL A C 1
ATOM 1277 O O . VAL A 1 169 ? -6.505 -16.558 5.977 1.00 93.81 169 VAL A O 1
ATOM 1280 N N . PRO A 1 170 ? -6.219 -15.531 7.964 1.00 95.62 170 PRO A N 1
ATOM 1281 C CA . PRO A 1 170 ? -7.550 -15.862 8.463 1.00 95.62 170 PRO A CA 1
ATOM 1282 C C . PRO A 1 170 ? -8.669 -15.259 7.604 1.00 95.62 170 PRO A C 1
ATOM 1284 O O . PRO A 1 170 ? -8.567 -14.111 7.169 1.00 95.62 170 PRO A O 1
ATOM 1287 N N . ASP A 1 171 ? -9.780 -15.986 7.450 1.00 96.25 171 ASP A N 1
ATOM 1288 C CA . ASP A 1 171 ? -10.955 -15.523 6.687 1.00 96.25 171 ASP A CA 1
ATOM 1289 C C . ASP A 1 171 ? -11.475 -14.168 7.183 1.00 96.25 171 ASP A C 1
ATOM 1291 O O . ASP A 1 171 ? -11.832 -13.303 6.386 1.00 96.25 171 ASP A O 1
ATOM 1295 N N . THR A 1 172 ? -11.408 -13.931 8.497 1.00 96.00 172 THR A N 1
ATOM 1296 C CA . THR A 1 172 ? -11.828 -12.672 9.125 1.00 96.00 172 THR A CA 1
ATOM 1297 C C . THR A 1 172 ? -11.065 -11.449 8.613 1.00 96.00 172 THR A C 1
ATOM 1299 O O . THR A 1 172 ? -11.600 -10.342 8.645 1.00 96.00 172 THR A O 1
ATOM 1302 N N . VAL A 1 173 ? -9.834 -11.624 8.121 1.00 95.81 173 VAL A N 1
ATOM 1303 C CA . VAL A 1 173 ? -9.034 -10.542 7.530 1.00 95.81 173 VAL A CA 1
ATOM 1304 C C . VAL A 1 173 ? -9.575 -10.179 6.147 1.00 95.81 173 VAL A C 1
ATOM 1306 O O . VAL A 1 173 ? -9.750 -8.999 5.844 1.00 95.81 173 VAL A O 1
ATOM 1309 N N . PHE A 1 174 ? -9.908 -11.177 5.324 1.00 96.44 174 PHE A N 1
ATOM 1310 C CA . PHE A 1 174 ? -10.563 -10.940 4.036 1.00 96.44 174 PHE A CA 1
ATOM 1311 C C . PHE A 1 174 ? -11.969 -10.370 4.222 1.00 96.44 174 PHE A C 1
ATOM 1313 O O . PHE A 1 174 ? -12.345 -9.430 3.524 1.00 96.44 174 PHE A O 1
ATOM 1320 N N . ASP A 1 175 ? -12.727 -10.883 5.188 1.00 97.31 175 ASP A N 1
ATOM 1321 C CA . ASP A 1 175 ? -14.074 -10.402 5.493 1.00 97.31 175 ASP A CA 1
ATOM 1322 C C . ASP A 1 175 ? -14.085 -8.932 5.926 1.00 97.31 175 ASP A C 1
ATOM 1324 O O . ASP A 1 175 ? -15.027 -8.213 5.601 1.00 97.31 175 ASP A O 1
ATOM 1328 N N . ALA A 1 176 ? -13.023 -8.453 6.583 1.00 96.50 176 ALA A N 1
ATOM 1329 C CA . ALA A 1 176 ? -12.864 -7.041 6.926 1.00 96.50 176 ALA A CA 1
ATOM 1330 C C . ALA A 1 176 ? -12.579 -6.143 5.705 1.00 96.50 176 ALA A C 1
ATOM 1332 O O . ALA A 1 176 ? -12.952 -4.972 5.715 1.00 96.50 176 ALA A O 1
ATOM 1333 N N . LEU A 1 177 ? -11.948 -6.670 4.648 1.00 95.81 177 LEU A N 1
ATOM 1334 C CA . LEU A 1 177 ? -11.667 -5.930 3.409 1.00 95.81 177 LEU A CA 1
ATOM 1335 C C . LEU A 1 177 ? -12.843 -5.909 2.427 1.00 95.81 177 LEU A C 1
ATOM 1337 O O . LEU A 1 177 ? -13.037 -4.917 1.722 1.00 95.81 177 LEU A O 1
ATOM 1341 N N . ARG A 1 178 ? -13.631 -6.990 2.372 1.00 96.81 178 ARG A N 1
ATOM 1342 C CA . ARG A 1 178 ? -14.749 -7.168 1.425 1.00 96.81 178 ARG A CA 1
ATOM 1343 C C . ARG A 1 178 ? -15.734 -5.994 1.342 1.00 96.81 178 ARG A C 1
ATOM 1345 O O . ARG A 1 178 ? -16.182 -5.710 0.237 1.00 96.81 178 ARG A O 1
ATOM 1352 N N . PRO A 1 179 ? -16.089 -5.285 2.431 1.00 98.06 179 PRO A N 1
ATOM 1353 C CA . PRO A 1 179 ? -16.992 -4.138 2.340 1.00 98.06 179 PRO A CA 1
ATOM 1354 C C . PRO A 1 179 ? -16.440 -2.972 1.509 1.00 98.06 179 PRO A C 1
ATOM 1356 O O . PRO A 1 179 ? -17.217 -2.137 1.051 1.00 98.06 179 PRO A O 1
ATOM 1359 N N . PHE A 1 180 ? -15.118 -2.899 1.330 1.00 98.06 180 PHE A N 1
ATOM 1360 C CA . PHE A 1 180 ? -14.434 -1.777 0.685 1.00 98.06 180 PHE A CA 1
ATOM 1361 C C . PHE A 1 180 ? -13.954 -2.090 -0.731 1.00 98.06 180 PHE A C 1
ATOM 1363 O O . PHE A 1 180 ? -13.661 -1.164 -1.486 1.00 98.06 180 PHE A O 1
ATOM 1370 N N . LEU A 1 181 ? -13.868 -3.373 -1.089 1.00 97.62 181 LEU A N 1
ATOM 1371 C CA . LEU A 1 181 ? -13.252 -3.846 -2.323 1.00 97.62 181 LEU A CA 1
ATOM 1372 C C . LEU A 1 181 ? -14.180 -4.793 -3.084 1.00 97.62 181 LEU A C 1
ATOM 1374 O O . LEU A 1 181 ? -14.817 -5.667 -2.500 1.00 97.62 181 LEU A O 1
ATOM 1378 N N . ASN A 1 182 ? -14.202 -4.663 -4.409 1.00 97.12 182 ASN A N 1
ATOM 1379 C CA . ASN A 1 182 ? -14.785 -5.686 -5.275 1.00 97.12 182 ASN A CA 1
ATOM 1380 C C . ASN A 1 182 ? -13.822 -6.878 -5.465 1.00 97.12 182 ASN A C 1
ATOM 1382 O O . ASN A 1 182 ? -12.653 -6.818 -5.083 1.00 97.12 182 ASN A O 1
ATOM 1386 N N . ASP A 1 183 ? -14.298 -7.947 -6.107 1.00 96.81 183 ASP A N 1
ATOM 1387 C CA . ASP A 1 183 ? -13.515 -9.173 -6.313 1.00 96.81 183 ASP A CA 1
ATOM 1388 C C . ASP A 1 183 ? -12.191 -8.936 -7.059 1.00 96.81 183 ASP A C 1
ATOM 1390 O O . ASP A 1 183 ? -11.168 -9.509 -6.690 1.00 96.81 183 ASP A O 1
ATOM 1394 N N . SER A 1 184 ? -12.176 -8.060 -8.072 1.00 96.19 184 SER A N 1
ATOM 1395 C CA . SER A 1 184 ? -10.947 -7.724 -8.807 1.00 96.19 184 SER A CA 1
ATOM 1396 C C . SER A 1 184 ? -9.942 -7.020 -7.899 1.00 96.19 184 SER A C 1
ATOM 1398 O O . SER A 1 184 ? -8.764 -7.364 -7.889 1.00 96.19 184 SER A O 1
ATOM 1400 N N . GLN A 1 185 ? -10.405 -6.064 -7.097 1.00 96.94 185 GLN A N 1
ATOM 1401 C CA . GLN A 1 185 ? -9.548 -5.317 -6.180 1.00 96.94 185 GLN A CA 1
ATOM 1402 C C . GLN A 1 185 ? -9.025 -6.194 -5.035 1.00 96.94 185 GLN A C 1
ATOM 1404 O O . GLN A 1 185 ? -7.892 -6.008 -4.603 1.00 96.94 185 GLN A O 1
ATOM 1409 N N . LEU A 1 186 ? -9.802 -7.175 -4.564 1.00 96.25 186 LEU A N 1
ATOM 1410 C CA . LEU A 1 186 ? -9.324 -8.165 -3.592 1.00 96.25 186 LEU A CA 1
ATOM 1411 C C . LEU A 1 186 ? -8.187 -9.016 -4.164 1.00 96.25 186 LEU A C 1
ATOM 1413 O O . LEU A 1 186 ? -7.198 -9.253 -3.475 1.00 96.25 186 LEU A O 1
ATOM 1417 N N . VAL A 1 187 ? -8.287 -9.435 -5.429 1.00 95.06 187 VAL A N 1
ATOM 1418 C CA . VAL A 1 187 ? -7.189 -10.139 -6.111 1.00 95.06 187 VAL A CA 1
ATOM 1419 C C . VAL A 1 187 ? -5.970 -9.228 -6.244 1.00 95.06 187 VAL A C 1
ATOM 1421 O O . VAL A 1 187 ? -4.861 -9.636 -5.906 1.00 95.06 187 VAL A O 1
ATOM 1424 N N . GLU A 1 188 ? -6.158 -7.979 -6.669 1.00 95.56 188 GLU A N 1
ATOM 1425 C CA . GLU A 1 188 ? -5.068 -7.003 -6.758 1.00 95.56 188 GLU A CA 1
ATOM 1426 C C . GLU A 1 188 ? -4.386 -6.774 -5.398 1.00 95.56 188 GLU A C 1
ATOM 1428 O O . GLU A 1 188 ? -3.160 -6.695 -5.342 1.00 95.56 188 GLU A O 1
ATOM 1433 N N . ALA A 1 189 ? -5.138 -6.741 -4.295 1.00 94.06 189 ALA A N 1
ATOM 1434 C CA . ALA A 1 189 ? -4.587 -6.595 -2.948 1.00 94.06 189 ALA A CA 1
ATOM 1435 C C . ALA A 1 189 ? -3.639 -7.749 -2.564 1.00 94.06 189 ALA A C 1
ATOM 1437 O O . ALA A 1 189 ? -2.654 -7.515 -1.874 1.00 94.06 189 ALA A O 1
ATOM 1438 N N . THR A 1 190 ? -3.870 -8.971 -3.056 1.00 92.31 190 THR A N 1
ATOM 1439 C CA . THR A 1 190 ? -2.992 -10.136 -2.803 1.00 92.31 190 THR A CA 1
ATOM 1440 C C . THR A 1 190 ? -1.710 -10.165 -3.645 1.00 92.31 190 THR A C 1
ATOM 1442 O O . THR A 1 190 ? -0.912 -11.087 -3.509 1.00 92.31 190 THR A O 1
ATOM 1445 N N . SER A 1 191 ? -1.517 -9.199 -4.548 1.00 89.12 191 SER A N 1
ATOM 1446 C CA . SER A 1 191 ? -0.360 -9.164 -5.459 1.00 89.12 191 SER A CA 1
ATOM 1447 C C . SER A 1 191 ? 0.865 -8.415 -4.913 1.00 89.12 191 SER A C 1
ATOM 1449 O O . SER A 1 191 ? 1.859 -8.285 -5.631 1.00 89.12 191 SER A O 1
ATOM 1451 N N . TYR A 1 192 ? 0.785 -7.922 -3.674 1.00 80.12 192 TYR A N 1
ATOM 1452 C CA . TYR A 1 192 ? 1.845 -7.201 -2.960 1.00 80.12 192 TYR A CA 1
ATOM 1453 C C . TYR A 1 192 ? 2.556 -8.113 -1.969 1.00 80.12 192 TYR A C 1
ATOM 1455 O O . TYR A 1 192 ? 3.796 -7.972 -1.881 1.00 80.12 192 TYR A O 1
#

Organism: NCBI:txid153505

Mean predicted aligned error: 10.03 Å